Protein AF-A0A2V9Z3G5-F1 (afdb_monomer)

Solvent-accessible surface area (backbone atoms only — not comparable to full-atom values): 12768 Å² total; per-residue (Å²): 120,48,76,50,77,49,76,47,78,47,79,48,69,52,37,58,31,32,39,48,66,34,58,38,74,60,32,53,75,47,56,73,54,62,31,32,96,68,38,85,43,88,53,52,73,43,54,32,56,66,38,69,65,27,73,79,41,29,66,46,24,21,69,48,56,83,60,78,70,66,74,42,73,44,79,38,61,73,30,45,37,38,38,42,39,37,40,40,39,39,41,35,73,47,80,99,44,35,36,43,38,38,39,38,37,39,34,46,33,35,22,41,57,93,46,44,54,74,86,51,34,56,95,44,66,72,45,58,78,75,45,57,39,74,24,72,83,19,43,48,41,36,39,40,38,38,38,41,36,43,49,88,38,84,86,42,95,83,57,34,89,47,74,49,69,56,73,48,78,47,71,51,72,57,58,81,82,89,75,82,72,48,58,48,38,41,60,75,62,83,65,82,66,87,80,83,82,72,75,78,69,89,72,78,58,79,67,78,92,57,102,73,76,91,71,86,66,81,129

Nearest PDB structures (foldseek):
  4rdr-assembly1_A  TM=3.932E-01  e=8.101E+00  Neisseria meningitidis MC58
  6z8q-assembly2_B  TM=2.357E-01  e=9.551E+00  Pseudomonas aeruginosa PAO1

pLDDT: mean 80.33, std 21.01, range [23.67, 98.06]

Secondary structure (DSSP, 8-state):
-EEEEEEEEEEEEEEEEEEETTB-TTSPEE-SS--GGG---TT--EE-TTSHHHHH-HHHHBSSTT---S--EEEEEEEEEEEEEEEEEEEEEETTTEEEEEEEEEEEEEES-S-SSGGG--SSTT-GGGG-EE-TT---EEEEEEEEEE-S-TT-TTTSS-EE--EEEEEPPPP-----SS-SS--S----------------PPPP--SS-------

Radius of gyration: 26.73 Å; Cα contacts (8 Å, |Δi|>4): 443; chains: 1; bounding box: 56×38×81 Å

Structure (mmCIF, N/CA/C/O backbone):
data_AF-A0A2V9Z3G5-F1
#
_entry.id   AF-A0A2V9Z3G5-F1
#
loop_
_atom_site.group_PDB
_atom_site.id
_atom_site.type_symbol
_atom_site.label_atom_id
_atom_site.label_alt_id
_atom_site.label_comp_id
_atom_site.label_asym_id
_atom_site.label_entity_id
_atom_site.label_seq_id
_atom_site.pdbx_PDB_ins_code
_atom_site.Cartn_x
_atom_site.Cartn_y
_atom_site.Cartn_z
_atom_site.occupancy
_atom_site.B_iso_or_equiv
_atom_site.auth_seq_id
_atom_site.auth_comp_id
_atom_site.auth_asym_id
_atom_site.auth_atom_id
_atom_site.pdbx_PDB_model_num
ATOM 1 N N . LEU A 1 1 ? -26.308 -5.895 24.167 1.00 90.31 1 LEU A N 1
ATOM 2 C CA . LEU A 1 1 ? -24.991 -6.080 23.515 1.00 90.31 1 LEU A CA 1
ATOM 3 C C . LEU A 1 1 ? -25.223 -5.965 22.023 1.00 90.31 1 LEU A C 1
ATOM 5 O O . LEU A 1 1 ? -26.117 -6.643 21.544 1.00 90.31 1 LEU A O 1
ATOM 9 N N . S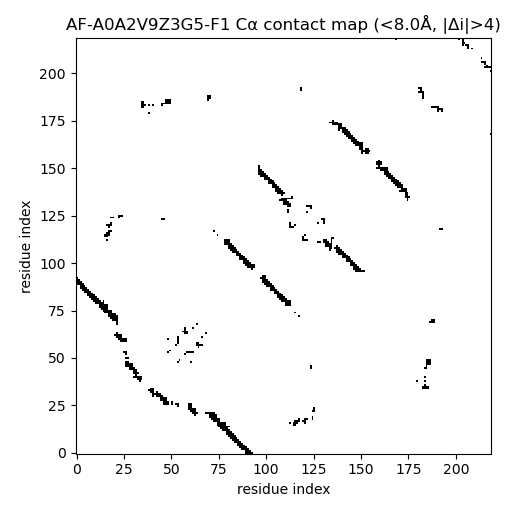ER A 1 2 ? -24.486 -5.097 21.336 1.00 95.69 2 SER A N 1
ATOM 10 C CA . SER A 1 2 ? -24.543 -4.929 19.884 1.00 95.69 2 SER A CA 1
ATOM 11 C C . SER A 1 2 ? -23.194 -5.311 19.293 1.00 95.69 2 SER A C 1
ATOM 13 O O . SER A 1 2 ? -22.163 -4.876 19.808 1.00 95.69 2 SER A O 1
ATOM 15 N N . VAL A 1 3 ? -23.216 -6.118 18.239 1.00 97.06 3 VAL A N 1
ATOM 16 C CA . VAL A 1 3 ? -22.036 -6.502 17.461 1.00 97.06 3 VAL A CA 1
ATOM 17 C C . VAL A 1 3 ? -22.387 -6.300 15.994 1.00 97.06 3 VAL A C 1
ATOM 19 O O . VAL A 1 3 ? -23.428 -6.788 15.556 1.00 97.06 3 VAL A O 1
ATOM 22 N N . SER A 1 4 ? -21.550 -5.582 15.256 1.00 97.81 4 SER A N 1
ATOM 23 C CA . SER A 1 4 ? -21.659 -5.432 13.804 1.00 97.81 4 SER A CA 1
ATOM 24 C C . SER A 1 4 ? -20.352 -5.886 13.161 1.00 97.81 4 SER A C 1
ATOM 26 O O . SER A 1 4 ? -19.274 -5.728 13.731 1.00 97.81 4 SER A O 1
ATOM 28 N N . ALA A 1 5 ? -20.451 -6.494 11.984 1.00 97.50 5 ALA A N 1
ATOM 29 C CA . ALA A 1 5 ? -19.298 -6.871 11.186 1.00 97.50 5 ALA A CA 1
ATOM 30 C C . ALA A 1 5 ? -19.581 -6.518 9.728 1.00 97.50 5 ALA A C 1
ATOM 32 O O . ALA A 1 5 ? -20.632 -6.873 9.198 1.00 97.50 5 ALA A O 1
ATOM 33 N N . ASN A 1 6 ? -18.643 -5.827 9.093 1.00 97.81 6 ASN A N 1
ATOM 34 C CA . ASN A 1 6 ? -18.724 -5.402 7.706 1.00 97.81 6 ASN A CA 1
ATOM 35 C C . ASN A 1 6 ? -17.455 -5.820 6.971 1.00 97.81 6 ASN A C 1
ATOM 37 O O . ASN A 1 6 ? -16.365 -5.826 7.544 1.00 97.81 6 ASN A O 1
ATOM 41 N N . TYR A 1 7 ? -17.598 -6.142 5.692 1.00 97.50 7 TYR A N 1
ATOM 42 C CA . TYR A 1 7 ? -16.480 -6.459 4.817 1.00 97.50 7 TYR A CA 1
ATOM 43 C C . TYR A 1 7 ? -16.648 -5.737 3.484 1.00 97.50 7 TYR A C 1
ATOM 45 O O . TYR A 1 7 ? -17.746 -5.689 2.930 1.00 97.50 7 TYR A O 1
ATOM 53 N N . ILE A 1 8 ? -15.553 -5.178 2.981 1.00 97.12 8 ILE A N 1
ATOM 54 C CA . ILE A 1 8 ? -15.484 -4.429 1.733 1.00 97.12 8 ILE A CA 1
ATOM 55 C C . ILE A 1 8 ? -14.357 -5.021 0.896 1.00 97.12 8 ILE A C 1
ATOM 57 O O . ILE A 1 8 ? -13.244 -5.233 1.377 1.00 97.12 8 ILE A O 1
ATOM 61 N N . TYR A 1 9 ? -14.652 -5.256 -0.375 1.00 97.69 9 TYR A N 1
ATOM 62 C CA . TYR A 1 9 ? -13.675 -5.627 -1.383 1.00 97.69 9 TYR A CA 1
ATOM 63 C C . TYR A 1 9 ? -13.725 -4.604 -2.509 1.00 97.69 9 TYR A C 1
ATOM 65 O O . TYR A 1 9 ? -14.803 -4.310 -3.026 1.00 97.69 9 TYR A O 1
ATOM 73 N N . VAL A 1 10 ? -12.564 -4.083 -2.890 1.00 97.38 10 VAL A N 1
ATOM 74 C CA . VAL A 1 10 ? -12.423 -3.190 -4.038 1.00 97.38 10 VAL A CA 1
ATOM 75 C C . VAL A 1 10 ? -11.345 -3.751 -4.945 1.00 97.38 10 VAL A C 1
ATOM 77 O O . VAL A 1 10 ? -10.249 -4.077 -4.493 1.00 97.38 10 VAL A O 1
ATOM 80 N N . HIS A 1 11 ? -11.665 -3.854 -6.229 1.00 96.88 11 HIS A N 1
ATOM 81 C CA . HIS A 1 11 ? -10.708 -4.174 -7.273 1.00 96.88 11 HIS A CA 1
ATOM 82 C C . HIS A 1 11 ? -10.731 -3.054 -8.297 1.00 96.88 11 HIS A C 1
ATOM 84 O O . HIS A 1 11 ? -11.712 -2.879 -9.021 1.00 96.88 11 HIS A O 1
ATOM 90 N N . THR A 1 12 ? -9.651 -2.291 -8.327 1.00 95.62 12 THR A N 1
ATOM 91 C CA . THR A 1 12 ? -9.464 -1.191 -9.257 1.00 95.62 12 THR A CA 1
ATOM 92 C C . THR A 1 12 ? -8.517 -1.653 -10.347 1.00 95.62 12 THR A C 1
ATOM 94 O O . THR A 1 12 ? -7.431 -2.155 -10.065 1.00 95.62 12 THR A O 1
ATOM 97 N N . THR A 1 13 ? -8.929 -1.482 -11.596 1.00 95.44 13 THR A N 1
ATOM 98 C CA . THR A 1 13 ? -8.128 -1.857 -12.766 1.00 95.44 13 THR A CA 1
ATOM 99 C C . THR A 1 13 ? -7.881 -0.644 -13.639 1.00 95.44 13 THR A C 1
ATOM 101 O O . THR A 1 13 ? -8.672 0.298 -13.591 1.00 95.44 13 THR A O 1
ATOM 104 N N . HIS A 1 14 ? -6.851 -0.704 -14.481 1.00 94.88 14 HIS A N 1
ATOM 105 C CA . HIS A 1 14 ? -6.543 0.345 -15.458 1.00 94.88 14 HIS A CA 1
ATOM 106 C C . HIS A 1 14 ? -6.239 1.707 -14.813 1.00 94.88 14 HIS A C 1
ATOM 108 O O . HIS A 1 14 ? -6.589 2.763 -15.344 1.00 94.88 14 HIS A O 1
ATOM 114 N N . LEU A 1 15 ? -5.559 1.684 -13.668 1.00 92.62 15 LEU A N 1
ATOM 115 C CA . LEU A 1 15 ? -5.011 2.883 -13.054 1.00 92.62 15 LEU A CA 1
ATOM 116 C C . LEU A 1 15 ? -3.875 3.451 -13.922 1.00 92.62 15 LEU A C 1
ATOM 118 O O . LEU A 1 15 ? -3.137 2.683 -14.554 1.00 92.62 15 LEU A O 1
ATOM 122 N N . PRO A 1 16 ? -3.746 4.786 -13.989 1.00 91.44 16 PRO A N 1
ATOM 123 C CA . PRO A 1 16 ? -2.662 5.431 -14.711 1.00 91.44 16 PRO A CA 1
ATOM 124 C C . PRO A 1 16 ? -1.315 5.118 -14.056 1.00 91.44 16 PRO A C 1
ATOM 126 O O . PRO A 1 16 ? -1.167 5.232 -12.846 1.00 91.44 16 PRO A O 1
ATOM 129 N N . TRP A 1 17 ? -0.328 4.773 -14.876 1.00 89.81 17 TRP A N 1
ATOM 130 C CA . TRP A 1 17 ? 1.047 4.538 -14.451 1.00 89.81 17 TRP A CA 1
ATOM 131 C C . TRP A 1 17 ? 2.017 5.137 -15.470 1.00 89.81 17 TRP A C 1
ATOM 133 O O . TRP A 1 17 ? 1.852 4.932 -16.678 1.00 89.81 17 TRP A O 1
ATOM 143 N N . ALA A 1 18 ? 3.011 5.894 -15.000 1.00 87.56 18 ALA A N 1
ATOM 144 C CA . ALA A 1 18 ? 4.115 6.365 -15.827 1.00 87.56 18 ALA A CA 1
ATOM 145 C C . ALA A 1 18 ? 5.094 5.224 -16.139 1.00 87.56 18 ALA A C 1
ATOM 147 O O . ALA A 1 18 ? 5.730 4.672 -15.242 1.00 87.56 18 ALA A O 1
ATOM 148 N N . VAL A 1 19 ? 5.253 4.920 -17.427 1.00 87.94 19 VAL A N 1
ATOM 149 C CA . VAL A 1 19 ? 6.220 3.933 -17.922 1.00 87.94 19 VAL A CA 1
ATOM 150 C C . VAL A 1 19 ? 7.179 4.610 -18.886 1.00 87.94 19 VAL A C 1
ATOM 152 O O . VAL A 1 19 ? 6.739 5.313 -19.796 1.00 87.94 19 VAL A O 1
ATOM 155 N N . ASP A 1 20 ? 8.477 4.371 -18.712 1.00 87.88 20 ASP A N 1
ATOM 156 C CA . ASP A 1 20 ? 9.493 4.819 -19.660 1.00 87.88 20 ASP A CA 1
ATOM 157 C C . ASP A 1 20 ? 9.574 3.845 -20.841 1.00 87.88 20 ASP A C 1
ATOM 159 O O . ASP A 1 20 ? 10.065 2.722 -20.711 1.00 87.88 20 ASP A O 1
ATOM 163 N N . ARG A 1 21 ? 9.083 4.268 -22.008 1.00 88.88 21 ARG A N 1
ATOM 164 C CA . ARG A 1 21 ? 9.115 3.455 -23.233 1.00 88.88 21 ARG A CA 1
ATOM 165 C C . ARG A 1 21 ? 10.496 3.378 -23.863 1.00 88.88 21 ARG A C 1
ATOM 167 O O . ARG A 1 21 ? 10.714 2.537 -24.735 1.00 88.88 21 ARG A O 1
ATOM 174 N N . ASN A 1 22 ? 11.421 4.234 -23.441 1.00 90.00 22 ASN A N 1
ATOM 175 C CA . ASN A 1 22 ? 12.774 4.201 -23.951 1.00 90.00 22 ASN A CA 1
ATOM 176 C C . ASN A 1 22 ? 13.562 3.020 -23.380 1.00 90.00 22 ASN A C 1
ATOM 178 O O . ASN A 1 22 ? 14.492 2.577 -24.036 1.00 90.00 22 ASN A O 1
ATOM 182 N N . LEU A 1 23 ? 13.220 2.483 -22.204 1.00 89.44 23 LEU A N 1
ATOM 183 C CA . LEU A 1 23 ? 13.962 1.384 -21.580 1.00 89.44 23 LEU A CA 1
ATOM 184 C C . LEU A 1 23 ? 13.508 0.019 -22.116 1.00 89.44 23 LEU A C 1
ATOM 186 O O . LEU A 1 23 ? 12.326 -0.315 -22.093 1.00 89.44 23 LEU A O 1
ATOM 190 N N . LEU A 1 24 ? 14.463 -0.799 -22.568 1.00 91.06 24 LEU A N 1
ATOM 191 C CA . LEU A 1 24 ? 14.213 -2.147 -23.090 1.00 91.06 24 LEU A CA 1
ATOM 192 C C . LEU A 1 24 ? 14.819 -3.248 -22.198 1.00 91.06 24 LEU A C 1
ATOM 194 O O . LEU A 1 24 ? 15.813 -3.001 -21.503 1.00 91.06 24 LEU A O 1
ATOM 198 N N . PRO A 1 25 ? 14.282 -4.488 -22.242 1.00 91.12 25 PRO A N 1
ATOM 199 C CA . PRO A 1 25 ? 14.744 -5.597 -21.400 1.00 91.12 25 PRO A CA 1
ATOM 200 C C . PRO A 1 25 ? 16.177 -6.078 -21.664 1.00 91.12 25 PRO A C 1
ATOM 202 O O . PRO A 1 25 ? 16.684 -6.886 -20.894 1.00 91.12 25 PRO A O 1
ATOM 205 N N . GLY A 1 26 ? 16.834 -5.631 -22.742 1.00 89.75 26 GLY A N 1
ATOM 206 C CA . GLY A 1 26 ? 18.170 -6.105 -23.115 1.00 89.75 26 GLY A CA 1
ATOM 207 C C . GLY A 1 26 ? 19.318 -5.535 -22.278 1.00 89.75 26 GLY A C 1
ATOM 208 O O . GLY A 1 26 ? 20.470 -5.896 -22.522 1.00 89.75 26 GLY A O 1
ATOM 209 N N . ALA A 1 27 ? 19.053 -4.677 -21.288 1.00 90.12 27 ALA A N 1
ATOM 210 C CA . ALA A 1 27 ? 20.034 -4.402 -20.236 1.00 90.12 27 ALA A CA 1
ATOM 211 C C . ALA A 1 27 ? 20.240 -5.659 -19.350 1.00 90.12 27 ALA A C 1
ATOM 213 O O . ALA A 1 27 ? 19.323 -6.459 -19.181 1.00 90.12 27 ALA A O 1
ATOM 214 N N . PRO A 1 28 ? 21.442 -5.914 -18.814 1.00 91.06 28 PRO A N 1
ATOM 215 C CA . PRO A 1 28 ? 21.675 -7.072 -17.964 1.00 91.06 28 PRO A CA 1
ATOM 216 C C . PRO A 1 28 ? 21.230 -6.788 -16.525 1.00 91.06 28 PRO A C 1
ATOM 218 O O . PRO A 1 28 ? 21.362 -5.665 -16.035 1.00 91.06 28 PRO A O 1
ATOM 221 N N . ILE A 1 29 ? 20.771 -7.825 -15.822 1.00 89.88 29 ILE A N 1
ATOM 222 C CA . ILE A 1 29 ? 20.593 -7.781 -14.366 1.00 89.88 29 ILE A CA 1
ATOM 223 C C . ILE A 1 29 ? 21.935 -8.110 -13.716 1.00 89.88 29 ILE A C 1
ATOM 225 O O . ILE A 1 29 ? 22.512 -9.167 -13.971 1.00 89.88 29 ILE A O 1
ATOM 229 N N . VAL A 1 30 ? 22.421 -7.217 -12.860 1.00 88.75 30 VAL A N 1
ATOM 230 C CA . VAL A 1 30 ? 23.677 -7.370 -12.117 1.00 88.75 30 VAL A CA 1
ATOM 231 C C . VAL A 1 30 ? 23.403 -7.347 -10.614 1.00 88.75 30 VAL A C 1
ATOM 233 O O . VAL A 1 30 ? 22.454 -6.719 -10.158 1.00 88.75 30 VAL A O 1
ATOM 236 N N . SER A 1 31 ? 24.228 -8.041 -9.832 1.00 88.81 31 SER A N 1
ATOM 237 C CA . SER A 1 31 ? 24.149 -8.108 -8.365 1.00 88.81 31 SER A CA 1
ATOM 238 C C . SER A 1 31 ? 25.564 -8.047 -7.783 1.00 88.81 31 SER A C 1
ATOM 240 O O . SER A 1 31 ? 26.529 -8.424 -8.448 1.00 88.81 31 SER A O 1
ATOM 242 N N . GLY A 1 32 ? 25.704 -7.522 -6.563 1.00 83.31 32 GLY A N 1
ATOM 243 C CA . GLY A 1 32 ? 26.999 -7.415 -5.877 1.00 83.31 32 GLY A CA 1
ATOM 244 C C . GLY A 1 32 ? 27.945 -6.351 -6.447 1.00 83.31 32 GLY A C 1
ATOM 245 O O . GLY A 1 32 ? 29.095 -6.269 -6.026 1.00 83.31 32 GLY A O 1
ATOM 246 N N . VAL A 1 33 ? 27.469 -5.524 -7.381 1.00 85.06 33 VAL A N 1
ATOM 247 C CA . VAL A 1 33 ? 28.209 -4.394 -7.958 1.00 85.06 33 VAL A CA 1
ATOM 248 C C . VAL A 1 33 ? 27.626 -3.072 -7.470 1.00 85.06 33 VAL A C 1
ATOM 250 O O . VAL A 1 33 ? 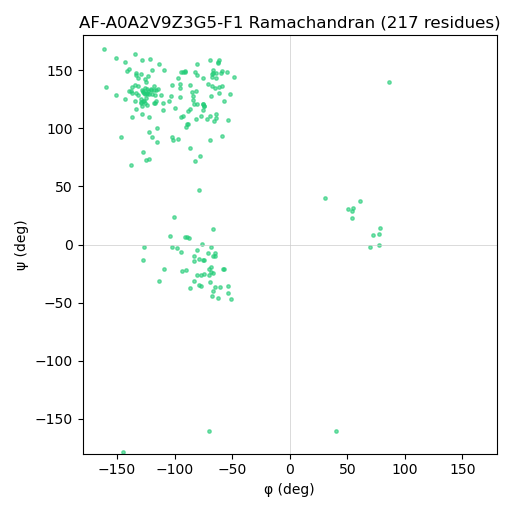26.429 -2.980 -7.194 1.00 85.06 33 VAL A O 1
ATOM 253 N N . ALA A 1 34 ? 28.461 -2.038 -7.372 1.00 84.75 34 ALA A N 1
ATOM 254 C CA . ALA A 1 34 ? 27.987 -0.699 -7.041 1.00 84.75 34 ALA A CA 1
ATOM 255 C C . ALA A 1 34 ? 27.050 -0.161 -8.139 1.00 84.75 34 ALA A C 1
ATOM 257 O O . ALA A 1 34 ? 27.280 -0.392 -9.331 1.00 84.75 34 ALA A O 1
ATOM 258 N N . GLY A 1 35 ? 26.014 0.573 -7.729 1.00 81.56 35 GLY A N 1
ATOM 259 C CA . GLY A 1 35 ? 25.044 1.213 -8.618 1.00 81.56 35 GLY A CA 1
ATOM 260 C C . GLY A 1 35 ? 25.652 2.387 -9.388 1.00 81.56 35 GLY A C 1
ATOM 261 O O . GLY A 1 35 ? 26.876 2.510 -9.535 1.00 81.56 35 GLY A O 1
ATOM 262 N N . ALA A 1 36 ? 24.822 3.290 -9.910 1.00 78.81 36 ALA A N 1
ATOM 263 C CA . ALA A 1 36 ? 25.338 4.555 -10.432 1.00 78.81 36 ALA A CA 1
ATOM 264 C C . ALA A 1 36 ? 26.084 5.340 -9.339 1.00 78.81 36 ALA A C 1
ATOM 266 O O . ALA A 1 36 ? 25.770 5.240 -8.153 1.00 78.81 36 ALA A O 1
ATOM 267 N N . ASN A 1 37 ? 27.091 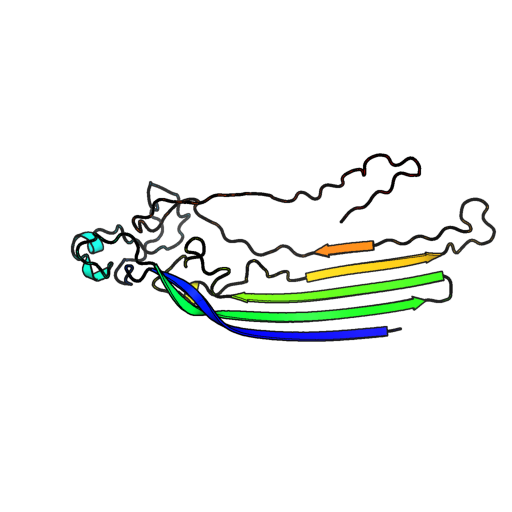6.118 -9.745 1.00 74.31 37 ASN A N 1
ATOM 268 C CA . ASN A 1 37 ? 27.884 6.986 -8.863 1.00 74.31 37 ASN A CA 1
ATOM 269 C C . ASN A 1 37 ? 28.519 6.281 -7.643 1.00 74.31 37 ASN A C 1
ATOM 271 O O . ASN A 1 37 ? 28.839 6.936 -6.656 1.00 74.31 37 ASN A O 1
ATOM 275 N N . GLY A 1 38 ? 28.712 4.958 -7.698 1.00 77.88 38 GLY A N 1
ATOM 276 C CA . GLY A 1 38 ? 29.309 4.187 -6.604 1.00 77.88 38 GLY A CA 1
ATOM 277 C C . GLY A 1 38 ? 28.361 3.889 -5.437 1.00 77.88 38 GLY A C 1
ATOM 278 O O . GLY A 1 38 ? 28.831 3.478 -4.379 1.00 77.88 38 GLY A O 1
ATOM 279 N N . LEU A 1 39 ? 27.047 4.077 -5.608 1.00 80.38 39 LEU A N 1
ATOM 280 C CA . LEU A 1 39 ? 26.065 3.813 -4.554 1.00 80.38 39 LEU A CA 1
ATOM 281 C C . LEU A 1 39 ? 26.067 2.330 -4.138 1.00 80.38 39 LEU A C 1
ATOM 283 O O . LEU A 1 39 ? 26.080 1.452 -5.011 1.00 80.38 39 LEU A O 1
ATOM 287 N N . PRO A 1 40 ? 26.036 2.026 -2.827 1.00 80.88 40 PRO A N 1
ATOM 288 C CA . PRO A 1 40 ? 25.960 0.655 -2.350 1.00 80.88 40 PRO A CA 1
ATOM 289 C C . PRO A 1 40 ? 24.594 0.058 -2.701 1.00 80.88 40 PRO A C 1
ATOM 291 O O . PRO A 1 40 ? 23.549 0.620 -2.390 1.00 80.88 40 PRO A O 1
ATOM 294 N N . THR A 1 41 ? 24.608 -1.108 -3.338 1.00 78.44 41 THR A N 1
ATOM 295 C CA . THR A 1 41 ? 23.401 -1.858 -3.731 1.00 78.44 41 THR A CA 1
ATOM 296 C C . THR A 1 41 ? 23.059 -2.963 -2.739 1.00 78.44 41 THR A C 1
ATOM 298 O O . THR A 1 41 ? 22.059 -3.654 -2.902 1.00 78.44 41 THR A O 1
ATOM 301 N N . ASN A 1 42 ? 23.892 -3.155 -1.708 1.00 81.06 42 ASN A N 1
ATOM 302 C CA . ASN A 1 42 ? 23.729 -4.173 -0.667 1.00 81.06 42 ASN A CA 1
ATOM 303 C C . ASN A 1 42 ? 23.492 -5.592 -1.223 1.00 81.06 42 ASN A C 1
ATOM 305 O O . ASN A 1 42 ? 22.803 -6.402 -0.610 1.00 81.06 42 ASN A O 1
ATOM 309 N N . GLY A 1 43 ? 24.053 -5.892 -2.401 1.00 80.81 43 GLY A N 1
ATOM 310 C CA . GLY A 1 43 ? 23.897 -7.183 -3.077 1.00 80.81 43 GLY A CA 1
ATOM 311 C C . GLY A 1 43 ? 22.560 -7.376 -3.800 1.00 80.81 43 GLY A C 1
ATOM 312 O O . GLY A 1 43 ? 22.371 -8.413 -4.436 1.00 80.81 43 GLY A O 1
ATOM 313 N N . LEU A 1 44 ? 21.653 -6.397 -3.766 1.00 84.00 44 LEU A N 1
ATOM 314 C CA . LEU A 1 44 ? 20.370 -6.485 -4.458 1.00 84.00 44 LEU A CA 1
ATOM 315 C C . LEU A 1 44 ? 20.571 -6.464 -5.982 1.00 84.00 44 LEU A C 1
ATOM 317 O O . LEU A 1 44 ? 21.385 -5.679 -6.482 1.00 84.00 44 LEU A O 1
ATOM 321 N N . PRO A 1 45 ? 19.863 -7.330 -6.730 1.00 86.06 45 PRO A N 1
ATOM 322 C CA . PRO A 1 45 ? 19.920 -7.325 -8.181 1.00 86.06 45 PRO A CA 1
ATOM 323 C C . PRO A 1 45 ? 19.215 -6.088 -8.747 1.00 86.06 45 PRO A C 1
ATOM 325 O O . PRO A 1 45 ? 18.125 -5.730 -8.304 1.00 86.06 45 PRO A O 1
ATOM 328 N N . PHE A 1 46 ? 19.809 -5.466 -9.760 1.00 86.06 46 PHE A N 1
ATOM 329 C CA . PHE A 1 46 ? 19.202 -4.358 -10.495 1.00 86.06 46 PHE A CA 1
ATOM 330 C C . PHE A 1 46 ? 19.549 -4.441 -11.982 1.00 86.06 46 PHE A C 1
ATOM 332 O O . PHE A 1 46 ? 20.539 -5.058 -12.377 1.00 86.06 46 PHE A O 1
ATOM 339 N N . GLN A 1 47 ? 18.716 -3.821 -12.807 1.00 88.88 47 GLN A N 1
ATOM 340 C CA . GLN A 1 47 ? 18.911 -3.739 -14.249 1.00 88.88 47 GLN A CA 1
ATOM 341 C C . GLN A 1 47 ? 19.923 -2.614 -14.562 1.00 88.88 47 GLN A C 1
ATOM 343 O O . GLN A 1 47 ? 19.698 -1.470 -14.178 1.00 88.88 47 GLN A O 1
ATOM 348 N N . ASP A 1 48 ? 21.052 -2.915 -15.217 1.00 88.50 48 ASP A N 1
ATOM 349 C CA . ASP A 1 48 ? 22.130 -1.940 -15.487 1.00 88.50 48 ASP A CA 1
ATOM 350 C C . ASP A 1 48 ? 22.096 -1.423 -16.933 1.00 88.50 48 ASP A C 1
ATOM 352 O O . ASP A 1 48 ? 22.756 -1.952 -17.831 1.00 88.50 48 ASP A O 1
ATOM 356 N N . TRP A 1 49 ? 21.371 -0.330 -17.175 1.00 87.56 49 TRP A N 1
ATOM 357 C CA . TRP A 1 49 ? 21.324 0.312 -18.498 1.00 87.56 49 TRP A CA 1
ATOM 358 C C . TRP A 1 49 ? 22.629 1.032 -18.886 1.00 87.56 49 TRP A C 1
ATOM 360 O O . TRP A 1 49 ? 22.795 1.458 -20.035 1.00 87.56 49 TRP A O 1
ATOM 370 N N . GLY A 1 50 ? 23.583 1.126 -17.954 1.00 86.06 50 GLY A N 1
ATOM 371 C CA . GLY A 1 50 ? 24.950 1.587 -18.178 1.00 86.06 50 GLY A CA 1
ATOM 372 C C . GLY A 1 50 ? 25.941 0.469 -18.520 1.00 86.06 50 GLY A C 1
ATOM 373 O O . GLY A 1 50 ? 27.138 0.738 -18.600 1.00 86.06 50 GLY A O 1
ATOM 374 N N . ALA A 1 51 ? 25.501 -0.775 -18.720 1.00 88.19 51 ALA A N 1
ATOM 375 C CA . ALA A 1 51 ? 26.399 -1.876 -19.057 1.00 88.19 51 ALA A CA 1
ATOM 376 C C . ALA A 1 51 ? 27.049 -1.716 -20.449 1.00 88.19 51 ALA A C 1
ATOM 378 O O . ALA A 1 51 ? 26.450 -1.185 -21.390 1.00 88.19 51 ALA A O 1
ATOM 379 N N . GLN A 1 52 ? 28.265 -2.259 -20.623 1.00 89.44 52 GLN A N 1
ATOM 380 C CA . GLN A 1 52 ? 29.020 -2.206 -21.888 1.00 89.44 52 GLN A CA 1
ATOM 381 C C . GLN A 1 52 ? 28.220 -2.736 -23.090 1.00 89.44 52 GLN A C 1
ATOM 383 O O . GLN A 1 52 ? 28.311 -2.180 -24.185 1.00 89.44 52 GLN A O 1
ATOM 388 N N . GLN A 1 53 ? 27.388 -3.762 -22.892 1.00 88.12 53 GLN A N 1
ATOM 389 C CA . GLN A 1 53 ? 26.540 -4.317 -23.952 1.00 88.12 53 GLN A CA 1
ATOM 390 C C . GLN A 1 53 ? 25.555 -3.294 -24.519 1.00 88.12 53 GLN A C 1
ATOM 392 O O . GLN A 1 53 ? 25.345 -3.247 -25.730 1.00 88.12 53 GLN A O 1
ATOM 397 N N . CYS A 1 54 ? 25.018 -2.419 -23.667 1.00 89.00 54 CYS A N 1
ATOM 398 C CA . CYS A 1 54 ? 24.154 -1.352 -24.121 1.00 89.00 54 CYS A CA 1
ATOM 399 C C . CYS A 1 54 ? 24.969 -0.378 -24.973 1.00 89.00 54 CYS A C 1
ATOM 401 O O . CYS A 1 54 ? 24.463 0.159 -25.950 1.00 89.00 54 CYS A O 1
ATOM 403 N N . PHE A 1 55 ? 26.220 -0.063 -24.612 1.00 87.56 55 PHE A N 1
ATOM 404 C CA . PHE A 1 55 ? 27.066 0.846 -25.403 1.00 87.56 55 PHE A CA 1
ATOM 405 C C . PHE A 1 55 ? 27.345 0.315 -26.806 1.00 87.56 55 PHE A C 1
ATOM 407 O O . PHE A 1 55 ? 27.181 1.061 -27.766 1.00 87.56 55 PHE A O 1
ATOM 414 N N . ILE A 1 56 ? 27.697 -0.967 -26.909 1.00 90.31 56 ILE A N 1
ATOM 415 C CA . ILE A 1 56 ? 27.992 -1.629 -28.184 1.00 90.31 56 ILE A CA 1
ATOM 416 C C . ILE A 1 56 ? 26.725 -1.742 -29.042 1.00 90.31 56 ILE A C 1
ATOM 418 O O . ILE A 1 56 ? 26.767 -1.426 -30.226 1.0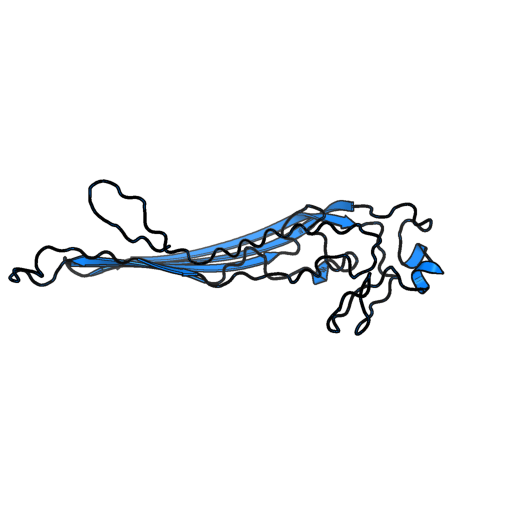0 90.31 56 ILE A O 1
ATOM 422 N N . ASN A 1 57 ? 25.597 -2.134 -28.439 1.00 89.81 57 ASN A N 1
ATOM 423 C CA . ASN A 1 57 ? 24.319 -2.330 -29.124 1.00 89.81 57 ASN A CA 1
ATOM 424 C C . ASN A 1 57 ? 23.192 -1.541 -28.428 1.00 89.81 57 ASN A C 1
ATOM 426 O O . ASN A 1 57 ? 22.396 -2.127 -27.689 1.00 89.81 57 ASN A O 1
ATOM 430 N N . PRO A 1 58 ? 23.083 -0.219 -28.673 1.00 88.50 58 PRO A N 1
ATOM 431 C CA . PRO A 1 58 ? 22.101 0.639 -28.009 1.00 88.50 58 PRO A CA 1
ATOM 432 C C . PRO A 1 58 ? 20.662 0.130 -28.138 1.00 88.50 58 PRO A C 1
ATOM 434 O O . PRO A 1 58 ? 19.941 0.106 -27.146 1.00 88.50 58 PRO A O 1
ATOM 437 N N . GLY A 1 59 ? 20.283 -0.353 -29.326 1.00 89.69 59 GLY A N 1
ATOM 438 C CA . GLY A 1 59 ? 18.931 -0.834 -29.633 1.00 89.69 59 GLY A CA 1
ATOM 439 C C . GLY A 1 59 ? 18.482 -2.084 -28.865 1.00 89.69 59 GLY A C 1
ATOM 440 O O . GLY A 1 59 ? 17.328 -2.473 -28.976 1.00 89.69 59 GLY A O 1
ATOM 441 N N . GLN A 1 60 ? 19.368 -2.733 -28.100 1.00 90.31 60 GLN A N 1
ATOM 442 C CA . GLN A 1 60 ? 18.986 -3.821 -27.188 1.00 90.31 60 GLN A CA 1
ATOM 443 C C . GLN A 1 60 ? 18.464 -3.285 -25.850 1.00 90.31 60 GLN A C 1
ATOM 445 O O . GLN A 1 60 ? 17.612 -3.908 -25.224 1.00 90.31 60 GLN A O 1
ATOM 450 N N . CYS A 1 61 ? 18.969 -2.132 -25.407 1.00 90.06 61 CYS A N 1
ATOM 451 C CA . CYS A 1 61 ? 18.646 -1.553 -24.104 1.00 90.06 61 CYS A CA 1
ATOM 452 C C . CYS A 1 61 ? 17.764 -0.306 -24.204 1.00 90.06 61 CYS A C 1
ATOM 454 O O . CYS A 1 61 ? 17.126 0.043 -23.214 1.00 90.06 61 CYS A O 1
ATOM 456 N N . PHE A 1 62 ? 17.742 0.352 -25.368 1.00 91.44 62 PHE A N 1
ATOM 457 C CA . PHE A 1 62 ? 17.022 1.598 -25.596 1.00 91.44 62 PHE A CA 1
ATOM 458 C C . PHE A 1 62 ? 16.184 1.561 -26.875 1.00 91.44 62 PHE A C 1
ATOM 460 O O . PHE A 1 62 ? 16.674 1.116 -27.914 1.00 91.44 62 PHE A O 1
ATOM 467 N N . ALA A 1 63 ? 14.947 2.059 -26.809 1.00 90.81 63 ALA A N 1
ATOM 468 C CA . ALA A 1 63 ? 14.080 2.197 -27.978 1.00 90.81 63 ALA A CA 1
ATOM 469 C C . ALA A 1 63 ? 14.588 3.276 -28.944 1.00 90.81 63 ALA A C 1
ATOM 471 O O . ALA A 1 63 ? 14.435 3.110 -30.152 1.00 90.81 63 ALA A O 1
ATOM 472 N N . ASP A 1 64 ? 15.232 4.333 -28.432 1.00 88.19 64 ASP A N 1
ATOM 473 C CA . ASP A 1 64 ? 16.043 5.257 -29.227 1.00 88.19 64 ASP A CA 1
ATOM 474 C C . ASP A 1 64 ? 17.508 4.771 -29.295 1.00 88.19 64 ASP A C 1
ATOM 476 O O . ASP A 1 64 ? 18.284 4.984 -28.352 1.00 88.19 64 ASP A O 1
ATOM 480 N N . PRO A 1 65 ? 17.958 4.177 -30.421 1.00 79.56 65 PRO A N 1
ATOM 481 C CA . PRO A 1 65 ? 19.322 3.677 -30.541 1.00 79.56 65 PRO A CA 1
ATOM 482 C C . PRO A 1 65 ? 20.359 4.807 -30.573 1.00 79.56 65 PRO A C 1
ATOM 484 O O . PRO A 1 65 ? 21.540 4.569 -30.313 1.00 79.56 65 PRO A O 1
ATOM 487 N N . THR A 1 66 ? 19.938 6.038 -30.883 1.00 82.88 66 THR A N 1
ATOM 488 C CA . THR A 1 66 ? 20.815 7.215 -30.895 1.00 82.88 66 THR A CA 1
ATOM 489 C C . THR A 1 66 ? 21.079 7.759 -29.491 1.00 82.88 66 THR A C 1
ATOM 491 O O . THR A 1 66 ? 22.010 8.545 -29.308 1.00 82.88 66 THR A O 1
ATOM 494 N N . ARG A 1 67 ? 20.321 7.298 -28.479 1.00 75.31 67 ARG A N 1
ATOM 495 C CA . ARG A 1 67 ? 20.409 7.722 -27.068 1.00 75.31 67 ARG A CA 1
ATOM 496 C C . ARG A 1 67 ? 20.302 9.231 -26.865 1.00 75.31 67 ARG A C 1
ATOM 498 O O . ARG A 1 67 ? 20.894 9.775 -25.921 1.00 75.31 67 ARG A O 1
ATOM 505 N N . THR A 1 68 ? 19.590 9.888 -27.769 1.00 80.62 68 THR A N 1
ATOM 506 C CA . THR A 1 68 ? 19.269 11.310 -27.688 1.00 80.62 68 THR A CA 1
ATOM 507 C C . THR A 1 68 ? 18.119 11.536 -26.719 1.00 80.62 68 THR A C 1
ATOM 509 O O . THR A 1 68 ? 18.146 12.497 -25.952 1.00 80.62 68 THR A O 1
ATOM 512 N N . ILE A 1 69 ? 17.171 10.599 -26.673 1.00 79.94 69 ILE A N 1
ATOM 513 C CA . ILE A 1 69 ? 16.105 10.569 -25.680 1.00 79.94 69 ILE A CA 1
ATOM 514 C C . ILE A 1 69 ? 16.640 9.912 -24.408 1.00 79.94 69 ILE A C 1
ATOM 516 O O . ILE A 1 69 ? 17.122 8.777 -24.417 1.00 79.94 69 ILE A O 1
ATOM 520 N N . LEU A 1 70 ? 16.585 10.659 -23.304 1.00 74.81 70 LEU A N 1
ATOM 521 C CA . LEU A 1 70 ? 17.009 10.180 -21.988 1.00 74.81 70 LEU A CA 1
ATOM 522 C C . LEU A 1 70 ? 15.883 9.447 -21.259 1.00 74.81 70 LEU A C 1
ATOM 524 O O . LEU A 1 70 ? 16.151 8.456 -20.592 1.00 74.81 70 LEU A O 1
ATOM 528 N N . GLN A 1 71 ? 14.649 9.929 -21.414 1.00 78.25 71 GLN A N 1
ATOM 529 C CA . GLN A 1 71 ? 13.456 9.406 -20.760 1.00 78.25 71 GLN A CA 1
ATOM 530 C C . GLN A 1 71 ? 12.242 9.670 -21.661 1.00 78.25 71 GLN A C 1
ATOM 532 O O . GLN A 1 71 ? 12.053 10.807 -22.096 1.00 78.25 71 GLN A O 1
ATOM 537 N N . ASP A 1 72 ? 11.437 8.642 -21.935 1.00 86.69 72 ASP A N 1
ATOM 538 C CA . ASP A 1 72 ? 10.188 8.735 -22.704 1.00 86.69 72 ASP A CA 1
ATOM 539 C C . ASP A 1 72 ? 9.017 8.215 -21.861 1.00 86.69 72 ASP A C 1
ATOM 541 O O . ASP A 1 72 ? 8.520 7.100 -22.043 1.00 86.69 72 ASP A O 1
ATOM 545 N N . ASN A 1 73 ? 8.613 9.013 -20.869 1.00 87.38 73 ASN A N 1
ATOM 546 C CA . ASN A 1 73 ? 7.520 8.646 -19.973 1.00 87.38 73 ASN A CA 1
ATOM 547 C C . ASN A 1 73 ? 6.174 8.795 -20.668 1.00 87.38 73 ASN A C 1
ATOM 549 O O . ASN A 1 73 ? 5.757 9.902 -21.014 1.00 87.38 73 ASN A O 1
ATOM 553 N N . VAL A 1 74 ? 5.436 7.695 -20.738 1.00 88.44 74 VAL A N 1
ATOM 554 C CA . VAL A 1 74 ? 4.057 7.684 -21.210 1.00 88.44 74 VAL A CA 1
ATOM 555 C C . VAL A 1 74 ? 3.154 7.179 -20.096 1.00 88.44 74 VAL A C 1
ATOM 557 O O . VAL A 1 74 ? 3.389 6.118 -19.519 1.00 88.44 74 VAL A O 1
ATOM 560 N N . TYR A 1 75 ? 2.085 7.923 -19.820 1.00 90.00 75 TYR A N 1
ATOM 561 C CA . TYR A 1 75 ? 1.036 7.481 -18.909 1.00 90.00 75 TYR A CA 1
ATOM 562 C C . TYR A 1 75 ? 0.165 6.443 -19.603 1.00 90.00 75 TYR A C 1
ATOM 564 O O . TYR A 1 75 ? -0.431 6.710 -20.647 1.00 90.00 75 TYR A O 1
ATOM 572 N N . SER A 1 76 ? 0.107 5.250 -19.024 1.00 89.56 76 SER A N 1
ATOM 573 C CA . SER A 1 76 ? -0.700 4.145 -19.535 1.00 89.56 76 SER A CA 1
ATOM 574 C C . SER A 1 76 ? -1.632 3.637 -18.439 1.00 89.56 76 SER A C 1
ATOM 576 O O . SER A 1 76 ? -1.242 3.538 -17.281 1.00 89.56 76 SER A O 1
ATOM 578 N N . SER A 1 77 ? -2.869 3.303 -18.795 1.00 93.44 77 SER A N 1
ATOM 579 C CA . SER A 1 77 ? -3.872 2.767 -17.867 1.00 93.44 77 SER A CA 1
ATOM 580 C C . SER A 1 77 ? -3.685 1.260 -17.675 1.00 93.44 77 SER A C 1
ATOM 582 O O . SER A 1 77 ? -4.446 0.465 -18.222 1.00 93.44 77 SER A O 1
ATOM 584 N N . ILE A 1 78 ? -2.627 0.864 -16.965 1.00 92.38 78 ILE A N 1
ATOM 585 C CA . ILE A 1 78 ? -2.182 -0.540 -16.867 1.00 92.38 78 ILE A CA 1
ATOM 586 C C . ILE A 1 78 ? -1.998 -1.052 -15.431 1.00 92.38 78 ILE A C 1
ATOM 588 O O . ILE A 1 78 ? -1.875 -2.262 -15.247 1.00 92.38 78 ILE A O 1
ATOM 592 N N . ALA A 1 79 ? -1.985 -0.170 -14.428 1.00 92.94 79 ALA A N 1
ATOM 593 C CA . ALA A 1 79 ? -1.826 -0.565 -13.030 1.00 92.94 79 ALA A CA 1
ATOM 594 C C . ALA A 1 79 ? -3.146 -1.070 -12.430 1.00 92.94 79 ALA A C 1
ATOM 596 O O . ALA A 1 79 ? -4.239 -0.704 -12.877 1.00 92.94 79 ALA A O 1
ATOM 597 N N . ASN A 1 80 ? -3.052 -1.906 -11.398 1.00 95.00 80 ASN A N 1
ATOM 598 C CA . ASN A 1 80 ? -4.200 -2.438 -10.674 1.00 95.00 80 ASN A CA 1
ATOM 599 C C . ASN A 1 80 ? -3.982 -2.344 -9.164 1.00 95.00 80 ASN A C 1
ATOM 601 O O . ASN A 1 80 ? -2.873 -2.521 -8.662 1.00 95.00 80 ASN A O 1
ATOM 605 N N . ALA A 1 81 ? -5.074 -2.149 -8.431 1.00 95.56 81 ALA A N 1
ATOM 606 C CA . ALA A 1 81 ? -5.087 -2.129 -6.977 1.00 95.56 81 ALA A CA 1
ATOM 607 C C . ALA A 1 81 ? -6.208 -3.022 -6.441 1.00 95.56 81 ALA A C 1
ATOM 609 O O . ALA A 1 81 ? -7.295 -3.112 -7.013 1.00 95.56 81 ALA A O 1
ATOM 610 N N . ILE A 1 82 ? -5.942 -3.703 -5.334 1.00 97.12 82 ILE A N 1
ATOM 611 C CA . ILE A 1 82 ? -6.905 -4.528 -4.614 1.00 97.12 82 ILE A CA 1
ATOM 612 C C . ILE A 1 82 ? -6.914 -4.096 -3.156 1.00 97.12 82 ILE A C 1
ATOM 614 O O . ILE A 1 82 ? -5.868 -4.028 -2.513 1.00 97.12 82 ILE A O 1
ATOM 618 N N . TYR A 1 83 ? -8.111 -3.877 -2.625 1.00 97.12 83 TYR A N 1
ATOM 619 C CA . TYR A 1 83 ? -8.338 -3.57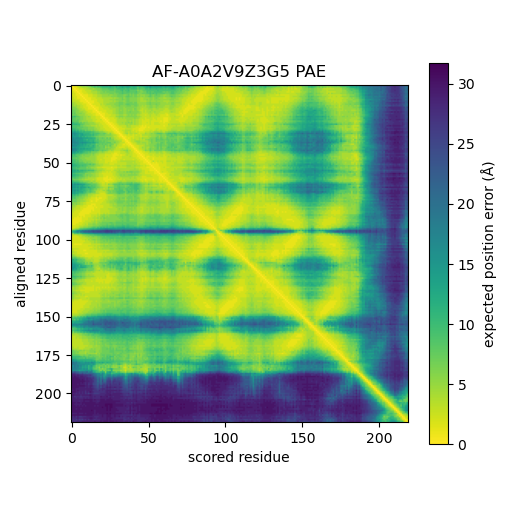4 -1.224 1.00 97.12 83 TYR A CA 1
ATOM 620 C C . TYR A 1 83 ? -9.302 -4.581 -0.601 1.00 97.12 83 TYR A C 1
ATOM 622 O O . TYR A 1 83 ? -10.382 -4.843 -1.132 1.00 97.12 83 TYR A O 1
ATOM 630 N N . HIS A 1 84 ? -8.924 -5.107 0.559 1.00 97.69 84 HIS A N 1
ATOM 631 C CA . HIS A 1 84 ? -9.804 -5.842 1.457 1.00 97.69 84 HIS A CA 1
ATOM 632 C C . HIS A 1 84 ? -9.909 -5.071 2.771 1.00 97.69 84 HIS A C 1
ATOM 634 O O . HIS A 1 84 ? -8.900 -4.845 3.436 1.00 97.69 84 HIS A O 1
ATOM 640 N N . GLY A 1 85 ? -11.122 -4.703 3.162 1.00 97.31 85 GLY A N 1
ATOM 641 C CA . GLY A 1 85 ? -11.417 -4.033 4.423 1.00 97.31 85 GLY A CA 1
ATOM 642 C C . GLY A 1 85 ? -12.382 -4.866 5.248 1.00 97.31 85 GLY A C 1
ATOM 643 O O . GLY A 1 85 ? -13.378 -5.357 4.728 1.00 97.31 85 GLY A O 1
ATOM 644 N N . GLY A 1 86 ? -12.102 -5.031 6.531 1.00 97.62 86 GLY A N 1
ATOM 645 C CA . GLY A 1 86 ? -13.019 -5.624 7.495 1.00 97.62 86 GLY A CA 1
ATOM 646 C C . GLY A 1 86 ? -13.201 -4.670 8.662 1.00 97.62 86 GLY A C 1
ATOM 647 O O . GLY A 1 86 ? -12.218 -4.130 9.153 1.00 97.62 86 GLY A O 1
ATOM 648 N N . ILE A 1 87 ? -14.431 -4.460 9.111 1.00 97.75 87 ILE A N 1
ATOM 649 C CA . ILE A 1 87 ? -14.735 -3.645 10.290 1.00 97.75 87 ILE A CA 1
ATOM 650 C C . ILE A 1 87 ? -15.558 -4.506 11.236 1.00 97.75 87 ILE A C 1
ATOM 652 O O . ILE A 1 87 ? -16.580 -5.055 10.837 1.00 97.75 87 ILE A O 1
ATOM 656 N N . LEU A 1 88 ? -15.112 -4.625 12.479 1.00 98.06 88 LEU A N 1
ATOM 657 C CA . LEU A 1 88 ? -15.837 -5.259 13.568 1.00 98.06 88 LEU A CA 1
ATOM 658 C C . LEU A 1 88 ? -16.098 -4.205 14.638 1.00 98.06 88 LEU A C 1
ATOM 660 O O . LEU A 1 88 ? -15.153 -3.635 15.183 1.00 98.06 88 LEU A O 1
ATOM 664 N N . GLU A 1 89 ? -17.362 -3.982 14.969 1.00 98.06 89 GLU A N 1
ATOM 665 C CA . GLU A 1 89 ? -17.754 -3.046 16.016 1.00 98.06 89 GLU A CA 1
ATOM 666 C C . GLU A 1 89 ? -18.480 -3.791 17.131 1.00 98.06 89 GLU A C 1
ATOM 668 O O . GLU A 1 89 ? -19.353 -4.635 16.913 1.00 98.06 89 GLU A O 1
ATOM 673 N N . LEU A 1 90 ? -18.126 -3.453 18.361 1.00 97.62 90 LEU A N 1
ATOM 674 C CA . LEU A 1 90 ? -18.686 -3.995 19.582 1.00 97.62 90 LEU A CA 1
ATOM 675 C C . LEU A 1 90 ? -19.155 -2.831 20.444 1.00 97.62 90 LEU A C 1
ATOM 677 O O . LEU A 1 90 ? -18.369 -1.972 20.834 1.00 97.62 90 LEU A O 1
ATOM 681 N N . ARG A 1 91 ? -20.431 -2.840 20.823 1.00 96.31 91 ARG A N 1
ATOM 682 C CA . ARG A 1 91 ? -20.979 -1.895 21.796 1.00 96.31 91 ARG A CA 1
ATOM 683 C C . ARG A 1 91 ? -21.742 -2.632 22.879 1.00 96.31 91 ARG A C 1
ATOM 685 O O . ARG A 1 91 ? -22.724 -3.337 22.625 1.00 96.31 91 ARG A O 1
ATOM 692 N N . LYS A 1 92 ? -21.335 -2.432 24.127 1.00 95.44 92 LYS A N 1
ATOM 693 C CA . LYS A 1 92 ? -22.010 -2.996 25.291 1.00 95.44 92 LYS A CA 1
ATOM 694 C C . LYS A 1 92 ? -22.198 -1.934 26.357 1.00 95.44 92 LYS A C 1
ATOM 696 O O . LYS A 1 92 ? -21.231 -1.455 26.927 1.00 95.44 92 LYS A O 1
ATOM 701 N N . ARG A 1 93 ? -23.454 -1.627 26.669 1.00 92.81 93 ARG A N 1
ATOM 702 C CA . ARG A 1 93 ? -23.811 -0.976 27.928 1.00 92.81 93 ARG A CA 1
ATOM 703 C C . ARG A 1 93 ? -24.007 -2.069 28.976 1.00 92.81 93 ARG A C 1
ATOM 705 O O . ARG A 1 93 ? -24.832 -2.964 28.789 1.00 92.81 93 ARG A O 1
ATOM 712 N N . PHE A 1 94 ? -23.175 -2.055 30.001 1.00 86.50 94 PHE A N 1
ATOM 713 C CA . PHE A 1 94 ? -23.225 -2.911 31.176 1.00 86.50 94 PHE A CA 1
ATOM 714 C C . PHE A 1 94 ? -23.871 -2.114 32.314 1.00 86.50 94 PHE A C 1
ATOM 716 O O . PHE A 1 94 ? -23.306 -1.105 32.719 1.00 86.50 94 PHE A O 1
ATOM 723 N N . SER A 1 95 ? -25.026 -2.570 32.814 1.00 80.31 95 SER A N 1
ATOM 724 C CA . SER A 1 95 ? -25.803 -1.892 33.873 1.00 80.31 95 SER A CA 1
ATOM 725 C C . SER A 1 95 ? -25.840 -0.354 33.722 1.00 80.31 95 SER A C 1
ATOM 727 O O . SER A 1 95 ? -25.651 0.182 32.626 1.00 80.31 95 SER A O 1
ATOM 729 N N . ASP A 1 96 ? -26.152 0.378 34.788 1.00 75.19 96 ASP A N 1
ATOM 730 C CA . ASP A 1 96 ? -26.320 1.831 34.703 1.00 75.19 96 ASP A CA 1
ATOM 731 C C . ASP A 1 96 ? -25.000 2.611 34.720 1.00 75.19 96 ASP A C 1
ATOM 733 O O . ASP A 1 96 ? -25.046 3.821 34.555 1.00 75.19 96 ASP A O 1
ATOM 737 N N . ARG A 1 97 ? -23.846 1.946 34.898 1.00 85.38 97 ARG A N 1
ATOM 738 C CA . ARG A 1 97 ? -22.576 2.614 35.251 1.00 85.38 97 ARG A CA 1
ATOM 739 C C . ARG A 1 97 ? -21.383 2.316 34.339 1.00 85.38 97 ARG A C 1
ATOM 741 O O . ARG A 1 97 ? -20.294 2.822 34.589 1.00 85.38 97 ARG A O 1
ATOM 748 N N . PHE A 1 98 ? -21.522 1.455 33.327 1.00 92.50 98 PHE A N 1
ATOM 749 C CA . PHE A 1 98 ? -20.393 1.099 32.464 1.00 92.50 98 PHE A CA 1
ATOM 750 C C . PHE A 1 98 ? -20.810 0.917 31.004 1.00 92.50 98 PHE A C 1
ATOM 752 O O . PHE A 1 98 ? -21.678 0.115 30.676 1.00 92.50 98 PHE A O 1
ATOM 759 N N . THR A 1 99 ? -20.168 1.624 30.080 1.00 95.25 99 THR A N 1
ATOM 760 C CA . THR A 1 99 ? -20.334 1.409 28.638 1.00 95.25 99 THR A CA 1
ATOM 761 C C . THR A 1 99 ? -18.986 1.136 28.002 1.00 95.25 99 THR A C 1
ATOM 763 O O . THR A 1 99 ? -18.029 1.851 28.253 1.00 95.25 99 THR A O 1
ATOM 766 N N . LEU A 1 100 ? -18.926 0.118 27.148 1.00 96.19 100 LEU A N 1
ATOM 767 C CA . LEU A 1 100 ? -17.769 -0.229 26.335 1.00 96.19 100 LEU A CA 1
ATOM 768 C C . LEU A 1 100 ? -18.127 -0.104 24.855 1.00 96.19 100 LEU A C 1
ATOM 770 O O . LEU A 1 100 ? -19.155 -0.626 24.406 1.00 96.19 100 LEU A O 1
ATOM 774 N N . MET A 1 101 ? -17.250 0.545 24.104 1.00 97.44 101 MET A N 1
ATOM 775 C CA . MET A 1 101 ? -17.254 0.620 22.650 1.00 97.44 101 MET A CA 1
ATOM 776 C C . MET A 1 101 ? -15.886 0.154 22.155 1.00 97.44 101 MET A C 1
ATOM 778 O O . MET A 1 101 ? -14.862 0.618 22.643 1.00 97.44 101 MET A O 1
ATOM 782 N N . ALA A 1 102 ? -15.847 -0.765 21.203 1.00 97.81 102 ALA A N 1
ATOM 783 C CA . ALA A 1 102 ? -14.610 -1.206 20.578 1.00 97.81 102 ALA A CA 1
ATOM 784 C C . ALA A 1 102 ? -14.826 -1.350 19.075 1.00 97.81 102 ALA A C 1
ATOM 786 O O . ALA A 1 102 ? -15.798 -1.964 18.649 1.00 97.81 102 ALA A O 1
ATOM 787 N N . ASN A 1 103 ? -13.912 -0.794 18.292 1.00 98.00 103 ASN A N 1
ATOM 788 C CA . ASN A 1 103 ? -13.893 -0.880 16.842 1.00 98.00 103 ASN A CA 1
ATOM 789 C C . ASN A 1 103 ? -12.557 -1.464 16.414 1.00 98.00 103 ASN A C 1
ATOM 791 O O . ASN A 1 103 ? -11.501 -0.992 16.839 1.00 98.00 103 ASN A O 1
ATOM 795 N N . TYR A 1 104 ? -12.606 -2.483 15.573 1.00 97.75 104 TYR A N 1
ATOM 796 C CA . TYR A 1 104 ? -11.438 -3.078 14.957 1.00 97.75 104 TYR A CA 1
ATOM 797 C C . TYR A 1 104 ? -11.599 -3.043 13.446 1.00 97.75 104 TYR A C 1
ATOM 799 O O . TYR A 1 104 ? -12.527 -3.634 12.899 1.00 97.75 104 TYR A O 1
ATOM 807 N N . THR A 1 105 ? -10.666 -2.376 12.782 1.00 97.50 105 THR A N 1
ATOM 808 C CA . THR A 1 105 ? -10.574 -2.334 11.332 1.00 97.50 105 THR A CA 1
ATOM 809 C C . THR A 1 105 ? -9.353 -3.128 10.896 1.00 97.50 105 THR A C 1
ATOM 811 O O . THR A 1 105 ? -8.221 -2.833 11.286 1.00 97.50 105 THR A O 1
ATOM 814 N N . TYR A 1 106 ? -9.592 -4.139 10.073 1.00 96.62 106 TYR A N 1
ATOM 815 C CA . TYR A 1 106 ? -8.571 -4.825 9.304 1.00 96.62 106 TYR A CA 1
ATOM 816 C C . TYR A 1 106 ? -8.512 -4.213 7.910 1.00 96.62 106 TYR A C 1
ATOM 818 O O . TYR A 1 106 ? -9.556 -4.037 7.278 1.00 96.62 106 TYR A O 1
ATOM 826 N N . SER A 1 107 ? -7.314 -3.940 7.404 1.00 95.94 107 SER A N 1
ATOM 827 C CA . SER A 1 107 ? -7.153 -3.553 6.006 1.00 95.94 107 SER A CA 1
ATOM 828 C C . SER A 1 107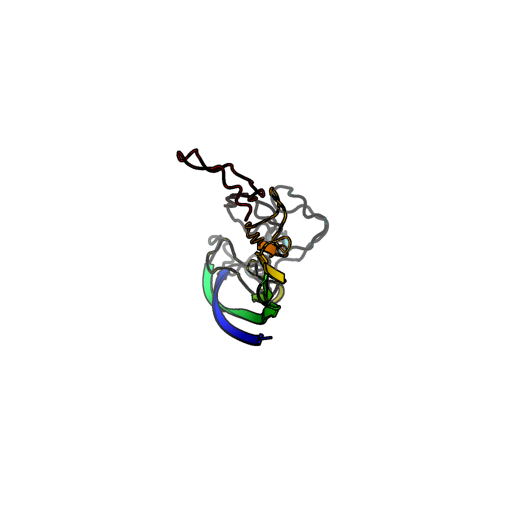 ? -6.018 -4.311 5.326 1.00 95.94 107 SER A C 1
ATOM 830 O O . SER A 1 107 ? -5.032 -4.705 5.948 1.00 95.94 107 SER A O 1
ATOM 832 N N . LYS A 1 108 ? -6.199 -4.595 4.039 1.00 96.38 108 LYS A N 1
ATOM 833 C CA . LYS A 1 108 ? -5.176 -5.145 3.158 1.00 96.38 108 LYS A CA 1
ATOM 834 C C . LYS A 1 108 ? -5.243 -4.420 1.829 1.00 96.38 108 LYS A C 1
ATOM 836 O O . LYS A 1 108 ? -6.185 -4.659 1.078 1.00 96.38 108 LYS A O 1
ATOM 841 N N . ALA A 1 109 ? -4.249 -3.599 1.538 1.00 95.81 109 ALA A N 1
ATOM 842 C CA . ALA A 1 109 ? -4.107 -2.903 0.272 1.00 95.81 109 ALA A CA 1
ATOM 843 C C . ALA A 1 109 ? -2.894 -3.461 -0.485 1.00 95.81 109 ALA A C 1
ATOM 845 O O . ALA A 1 109 ? -1.806 -3.600 0.073 1.00 95.81 109 ALA A O 1
ATOM 846 N N . ILE A 1 110 ? -3.104 -3.838 -1.743 1.00 95.44 110 ILE A N 1
ATOM 847 C CA . ILE A 1 110 ? -2.065 -4.297 -2.668 1.00 95.44 110 ILE A CA 1
ATOM 848 C C . ILE A 1 110 ? -2.224 -3.490 -3.946 1.00 95.44 110 ILE A C 1
ATOM 850 O O . ILE A 1 110 ? -3.301 -3.528 -4.542 1.00 95.44 110 ILE A O 1
ATOM 854 N N . ASP A 1 111 ? -1.172 -2.832 -4.398 1.00 94.06 111 ASP A N 1
ATOM 855 C CA . ASP A 1 111 ? -1.148 -2.106 -5.662 1.00 94.06 111 ASP A CA 1
ATOM 856 C C . ASP A 1 111 ? 0.125 -2.413 -6.456 1.00 94.06 111 ASP A C 1
ATOM 858 O O . ASP A 1 111 ? 1.068 -3.034 -5.963 1.00 94.06 111 ASP A O 1
ATOM 862 N N . ASP A 1 112 ? 0.077 -2.077 -7.744 1.00 91.81 112 ASP A N 1
ATOM 863 C CA . ASP A 1 112 ? 1.246 -2.101 -8.627 1.00 91.81 112 ASP A CA 1
ATOM 864 C C . ASP A 1 112 ? 1.972 -0.736 -8.623 1.00 91.81 112 ASP A C 1
ATOM 866 O O . ASP A 1 112 ? 3.136 -0.649 -9.000 1.00 91.81 112 ASP A O 1
ATOM 870 N N . SER A 1 113 ? 1.272 0.338 -8.240 1.00 87.50 113 SER A N 1
ATOM 871 C CA . SER A 1 113 ? 1.773 1.713 -8.205 1.00 87.50 113 SER A CA 1
ATOM 872 C C . SER A 1 113 ? 0.901 2.565 -7.276 1.00 87.50 113 SER A C 1
ATOM 874 O O . SER A 1 113 ? -0.329 2.484 -7.345 1.00 87.50 113 SER A O 1
ATOM 876 N N . THR A 1 114 ? 1.537 3.376 -6.427 1.00 83.38 114 THR A N 1
ATOM 877 C CA . THR A 1 114 ? 0.864 4.265 -5.464 1.00 83.38 114 THR A CA 1
ATOM 878 C C . THR A 1 114 ? 0.301 5.528 -6.128 1.00 83.38 114 THR A C 1
ATOM 880 O O . THR A 1 114 ? -0.760 6.012 -5.736 1.00 83.38 114 THR A O 1
ATOM 883 N N . ASP A 1 115 ? 1.003 6.071 -7.128 1.00 82.38 115 ASP A N 1
ATOM 884 C CA . ASP A 1 115 ? 0.635 7.308 -7.824 1.00 82.38 115 ASP A CA 1
ATOM 885 C C . ASP A 1 115 ? 1.145 7.305 -9.276 1.00 82.38 115 ASP A C 1
ATOM 887 O O . ASP A 1 115 ? 2.044 6.551 -9.648 1.00 82.38 115 ASP A O 1
ATOM 891 N N . PHE A 1 116 ? 0.562 8.148 -10.125 1.00 78.31 116 PHE A N 1
ATOM 892 C CA . PHE A 1 116 ? 0.840 8.149 -11.556 1.00 78.31 116 PHE A CA 1
ATOM 893 C C . PHE A 1 116 ? 2.123 8.885 -11.930 1.00 78.31 116 PHE A C 1
ATOM 895 O O . PHE A 1 116 ? 2.674 8.597 -12.991 1.00 78.31 116 PHE A O 1
ATOM 902 N N . ASN A 1 117 ? 2.583 9.853 -11.134 1.00 78.31 117 ASN A N 1
ATOM 903 C CA . ASN A 1 117 ? 3.737 10.688 -11.468 1.00 78.31 117 ASN A CA 1
ATOM 904 C C . ASN A 1 117 ? 5.030 9.865 -11.621 1.00 78.31 117 ASN A C 1
ATOM 906 O O . ASN A 1 117 ? 5.206 8.769 -11.094 1.00 78.31 117 ASN A O 1
ATOM 910 N N . SER A 1 118 ? 5.998 10.433 -12.339 1.00 72.12 118 SER A N 1
ATOM 911 C CA . SER A 1 118 ? 7.244 9.732 -12.664 1.00 72.12 118 SER A CA 1
ATOM 912 C C . SER A 1 118 ? 8.148 9.434 -11.460 1.00 72.12 118 SER A C 1
ATOM 914 O O . SER A 1 118 ? 9.156 8.739 -11.614 1.00 72.12 118 SER A O 1
ATOM 916 N N . ASP A 1 119 ? 7.854 9.995 -10.289 1.00 71.88 119 ASP A N 1
ATOM 917 C CA . ASP A 1 119 ? 8.616 9.734 -9.063 1.00 71.88 119 ASP A CA 1
ATOM 918 C C . ASP A 1 119 ? 8.252 8.365 -8.470 1.00 71.88 119 ASP A C 1
ATOM 920 O O . ASP A 1 119 ? 9.111 7.713 -7.884 1.00 71.88 119 ASP A O 1
ATOM 924 N N . TYR A 1 120 ? 7.033 7.887 -8.745 1.00 73.75 120 TYR A N 1
ATOM 925 C CA . TYR A 1 120 ? 6.527 6.551 -8.417 1.00 73.75 120 TYR A CA 1
ATOM 926 C C . TYR A 1 120 ? 6.573 5.616 -9.641 1.00 73.75 120 TYR A C 1
ATOM 928 O O . TYR A 1 120 ? 5.828 4.636 -9.748 1.00 73.75 120 TYR A O 1
ATOM 936 N N . ALA A 1 121 ? 7.457 5.922 -10.598 1.00 79.56 121 ALA A N 1
ATOM 937 C CA . ALA A 1 121 ? 7.787 4.993 -11.669 1.00 79.56 121 ALA A CA 1
ATOM 938 C C . ALA A 1 121 ? 8.351 3.695 -11.078 1.00 79.56 121 ALA A C 1
ATOM 940 O O . ALA A 1 121 ? 9.047 3.722 -10.060 1.00 79.56 121 ALA A O 1
ATOM 941 N N . ALA A 1 122 ? 8.078 2.583 -11.760 1.00 82.19 122 ALA A N 1
ATOM 942 C CA . ALA A 1 122 ? 8.561 1.263 -11.377 1.00 82.19 122 ALA A CA 1
ATOM 943 C C . ALA A 1 122 ? 10.066 1.267 -11.076 1.00 82.19 122 ALA A C 1
ATOM 945 O O . ALA A 1 122 ? 10.842 1.936 -11.764 1.00 82.19 122 ALA A O 1
ATOM 946 N N . PHE A 1 123 ? 10.487 0.479 -10.089 1.00 79.56 123 PHE A N 1
ATOM 947 C CA . PHE A 1 123 ? 11.903 0.195 -9.884 1.00 79.56 123 PHE A CA 1
ATOM 948 C C . PHE A 1 123 ? 12.491 -0.597 -11.060 1.00 79.56 123 PHE A C 1
ATOM 950 O O . PHE A 1 123 ? 13.643 -0.381 -11.441 1.00 79.56 123 PHE A O 1
ATOM 957 N N . ASN A 1 124 ? 11.696 -1.512 -11.625 1.00 83.38 124 ASN A N 1
ATOM 958 C CA . ASN A 1 124 ? 12.000 -2.222 -12.857 1.00 83.38 124 ASN A CA 1
ATOM 959 C C . ASN A 1 124 ? 10.909 -1.992 -13.916 1.00 83.38 124 ASN A C 1
ATOM 961 O O . ASN A 1 124 ? 9.895 -2.680 -14.007 1.00 83.38 124 ASN A O 1
ATOM 965 N N . GLU A 1 125 ? 11.183 -1.044 -14.792 1.00 84.19 125 GLU A N 1
ATOM 966 C CA . GLU A 1 125 ? 10.324 -0.485 -15.831 1.00 84.19 125 GLU A CA 1
ATOM 967 C C . GLU A 1 125 ? 10.073 -1.475 -16.967 1.00 84.19 125 GLU A C 1
ATOM 969 O O . GLU A 1 125 ? 9.070 -1.382 -17.672 1.00 84.19 125 GLU A O 1
ATOM 974 N N . VAL A 1 126 ? 10.953 -2.469 -17.110 1.00 88.62 126 VAL A N 1
ATOM 975 C CA . VAL A 1 126 ? 10.808 -3.563 -18.077 1.00 88.62 126 VAL A CA 1
ATOM 976 C C . VAL A 1 126 ? 10.151 -4.801 -17.460 1.00 88.62 126 VAL A C 1
ATOM 978 O O . VAL A 1 126 ? 9.817 -5.743 -18.179 1.00 88.62 126 VAL A O 1
ATOM 981 N N . ASN A 1 127 ? 9.919 -4.803 -16.142 1.00 89.38 127 ASN A N 1
ATOM 982 C CA . ASN A 1 127 ? 9.196 -5.849 -15.426 1.00 89.38 127 ASN A CA 1
ATOM 983 C C . ASN A 1 127 ? 8.233 -5.266 -14.381 1.00 89.38 127 ASN A C 1
ATOM 985 O O . ASN A 1 127 ? 8.368 -5.489 -13.180 1.00 89.38 127 ASN A O 1
ATOM 989 N N . LEU A 1 128 ? 7.186 -4.606 -14.870 1.00 89.25 128 LEU A N 1
ATOM 990 C CA . LEU A 1 128 ? 6.140 -3.987 -14.050 1.00 89.25 128 LEU A CA 1
ATOM 991 C C . LEU A 1 128 ? 5.408 -4.964 -13.111 1.00 89.25 128 LEU A C 1
ATOM 993 O O . LEU A 1 128 ? 4.826 -4.561 -12.112 1.00 89.25 128 LEU A O 1
ATOM 997 N N . ARG A 1 129 ? 5.441 -6.271 -13.396 1.00 88.75 129 ARG A N 1
ATOM 998 C CA . ARG A 1 129 ? 4.829 -7.286 -12.522 1.00 88.75 129 ARG A CA 1
ATOM 999 C C . ARG A 1 129 ? 5.558 -7.427 -11.186 1.00 88.75 129 ARG A C 1
ATOM 1001 O O . ARG A 1 129 ? 4.958 -7.922 -10.237 1.00 88.75 129 ARG A O 1
ATOM 1008 N N . ALA A 1 130 ? 6.834 -7.044 -11.130 1.00 87.12 130 ALA A N 1
ATOM 1009 C CA . ALA A 1 130 ? 7.635 -7.093 -9.911 1.00 87.12 130 ALA A CA 1
ATOM 1010 C C . ALA A 1 130 ? 7.285 -5.975 -8.918 1.00 87.12 130 ALA A C 1
ATOM 1012 O O . ALA A 1 130 ? 7.680 -6.063 -7.761 1.00 87.12 130 ALA A O 1
ATOM 1013 N N . GLU A 1 131 ? 6.531 -4.963 -9.349 1.00 88.19 131 GLU A N 1
ATOM 1014 C CA . GLU A 1 131 ? 6.154 -3.814 -8.517 1.00 88.19 131 GLU A CA 1
ATOM 1015 C C . GLU A 1 131 ? 4.935 -4.106 -7.637 1.00 88.19 131 GLU A C 1
ATOM 1017 O O . GLU A 1 131 ? 4.666 -3.386 -6.681 1.00 88.19 131 GLU A O 1
ATOM 1022 N N . ARG A 1 132 ? 4.212 -5.197 -7.921 1.00 92.06 132 ARG A N 1
ATOM 1023 C CA . ARG A 1 132 ? 3.032 -5.589 -7.156 1.00 92.06 132 ARG A CA 1
ATOM 1024 C C . ARG A 1 132 ? 3.404 -5.934 -5.717 1.00 92.06 132 ARG A C 1
ATOM 1026 O O . ARG A 1 132 ? 3.956 -7.005 -5.452 1.00 92.06 132 ARG A O 1
ATOM 1033 N N . SER A 1 133 ? 3.024 -5.070 -4.783 1.00 92.38 133 SER A N 1
ATOM 1034 C CA . SER A 1 133 ? 3.400 -5.175 -3.372 1.00 92.38 133 SER A CA 1
ATOM 1035 C C . SER A 1 133 ? 2.276 -4.695 -2.451 1.00 92.38 133 SER A C 1
ATOM 1037 O O . SER A 1 133 ? 1.176 -4.371 -2.892 1.00 92.38 133 SER A O 1
ATOM 1039 N N . LEU A 1 134 ? 2.525 -4.711 -1.140 1.00 92.94 134 LEU A N 1
ATOM 1040 C CA . LEU A 1 134 ? 1.680 -3.983 -0.201 1.00 92.94 134 LEU A CA 1
ATOM 1041 C C . LEU A 1 134 ? 1.736 -2.492 -0.529 1.00 92.94 134 LEU A C 1
ATOM 1043 O O . LEU A 1 134 ? 2.823 -1.937 -0.650 1.00 92.94 134 LEU A O 1
ATOM 1047 N N . SER A 1 135 ? 0.558 -1.887 -0.629 1.00 90.62 135 SER A N 1
ATOM 1048 C CA . SER A 1 135 ? 0.400 -0.453 -0.861 1.00 90.62 135 SER A CA 1
ATOM 1049 C C . SER A 1 135 ? 0.956 0.352 0.304 1.00 90.62 135 SER A C 1
ATOM 1051 O O . SER A 1 135 ? 0.768 -0.049 1.452 1.00 90.62 135 SER A O 1
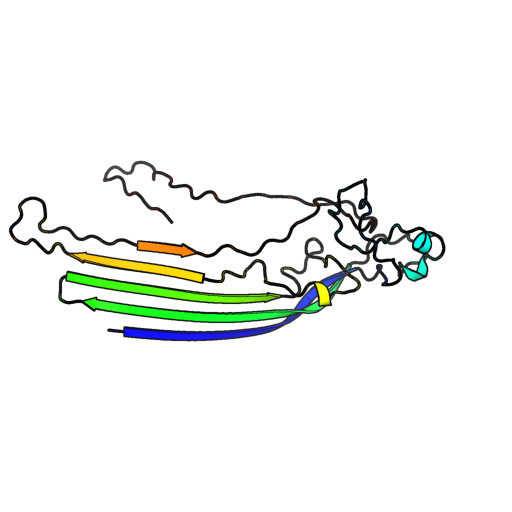ATOM 1053 N N . ASP A 1 136 ? 1.503 1.539 0.044 1.00 87.81 136 ASP A N 1
ATOM 1054 C CA . ASP A 1 136 ? 1.884 2.504 1.091 1.00 87.81 136 ASP A CA 1
ATOM 1055 C C . ASP A 1 136 ? 0.692 2.894 1.995 1.00 87.81 136 ASP A C 1
ATOM 1057 O O . ASP A 1 136 ? 0.868 3.310 3.141 1.00 87.81 136 ASP A O 1
ATOM 1061 N N . PHE A 1 137 ? -0.541 2.699 1.511 1.00 87.50 137 PHE A N 1
ATOM 1062 C CA . PHE A 1 137 ? -1.780 2.919 2.260 1.00 87.50 137 PHE A CA 1
ATOM 1063 C C . PHE A 1 137 ? -2.272 1.679 3.038 1.00 87.50 137 PHE A C 1
ATOM 1065 O O . PHE A 1 137 ? -3.370 1.694 3.602 1.00 87.50 137 PHE A O 1
ATOM 1072 N N . ASP A 1 138 ? -1.502 0.584 3.079 1.00 91.94 138 ASP A N 1
ATOM 1073 C CA . ASP A 1 138 ? -1.824 -0.610 3.869 1.00 91.94 138 ASP A CA 1
ATOM 1074 C C . ASP A 1 138 ? -1.636 -0.334 5.368 1.00 91.94 138 ASP A C 1
ATOM 1076 O O . ASP A 1 138 ? -0.519 -0.262 5.878 1.00 91.94 138 ASP A O 1
ATOM 1080 N N . GLN A 1 139 ? -2.748 -0.236 6.099 1.00 92.44 139 GLN A N 1
ATOM 1081 C CA . GLN A 1 139 ? -2.747 -0.167 7.558 1.00 92.44 139 GLN A CA 1
ATOM 1082 C C . GLN A 1 139 ? -3.435 -1.401 8.139 1.00 92.44 139 GLN A C 1
ATOM 1084 O O . GLN A 1 139 ? -4.650 -1.426 8.364 1.00 92.44 139 GLN A O 1
ATOM 1089 N N . ARG A 1 140 ? -2.650 -2.458 8.355 1.00 94.44 140 ARG A N 1
ATOM 1090 C CA . ARG A 1 140 ? -3.153 -3.808 8.641 1.00 94.44 140 ARG A CA 1
ATOM 1091 C C . ARG A 1 140 ? -4.181 -3.885 9.769 1.00 94.44 140 ARG A C 1
ATOM 1093 O O . ARG A 1 140 ? -5.197 -4.563 9.620 1.00 94.44 140 ARG A O 1
ATOM 1100 N N . HIS A 1 141 ? -3.895 -3.228 10.888 1.00 96.38 141 HIS A N 1
ATOM 1101 C CA . HIS A 1 141 ? -4.696 -3.289 12.103 1.00 96.38 141 HIS A CA 1
ATOM 1102 C C . HIS A 1 141 ? -4.900 -1.893 12.676 1.00 96.38 141 HIS A C 1
ATOM 1104 O O . HIS A 1 141 ? -3.938 -1.207 13.017 1.00 96.38 141 HIS A O 1
ATOM 1110 N N . LYS A 1 142 ? -6.162 -1.513 12.851 1.00 97.06 142 LYS A N 1
ATOM 1111 C CA . LYS A 1 142 ? -6.563 -0.317 13.585 1.00 97.06 142 LYS A CA 1
ATOM 1112 C C . LYS A 1 142 ? -7.580 -0.704 14.643 1.00 97.06 142 LYS A C 1
ATOM 1114 O O . LYS A 1 142 ? -8.598 -1.313 14.333 1.00 97.06 142 LYS A O 1
ATOM 1119 N N . VAL A 1 143 ? -7.293 -0.380 15.893 1.00 97.69 143 VAL A N 1
ATOM 1120 C CA . VAL A 1 143 ? -8.148 -0.672 17.042 1.00 97.69 143 VAL A CA 1
ATOM 1121 C C . VAL A 1 143 ? -8.441 0.638 17.752 1.00 97.69 143 VAL A C 1
ATOM 1123 O O . VAL A 1 143 ? -7.530 1.402 18.057 1.00 97.69 143 VAL A O 1
ATOM 1126 N N . VAL A 1 144 ? -9.712 0.889 18.037 1.00 97.94 144 VAL A N 1
ATOM 1127 C CA . VAL A 1 144 ? -10.142 1.997 18.889 1.00 97.94 144 VAL A CA 1
ATOM 1128 C C . VAL A 1 144 ? -11.062 1.433 19.954 1.00 97.94 144 VAL A C 1
ATOM 1130 O O . VAL A 1 144 ? -12.109 0.873 19.634 1.00 97.94 144 VAL A O 1
ATOM 1133 N N . VAL A 1 145 ? -10.680 1.578 21.218 1.00 97.81 145 VAL A N 1
ATOM 1134 C CA . VAL A 1 145 ? -11.498 1.179 22.366 1.00 97.81 145 VAL A CA 1
ATOM 1135 C C . VAL A 1 145 ? -11.819 2.418 23.179 1.00 97.81 145 VAL A C 1
ATOM 1137 O O . VAL A 1 145 ? -10.924 3.169 23.543 1.00 97.81 145 VAL A O 1
ATOM 1140 N N . ALA A 1 146 ? -13.094 2.615 23.478 1.00 97.56 146 ALA A N 1
ATOM 1141 C CA . ALA A 1 146 ? -13.574 3.660 24.359 1.00 97.56 146 ALA A CA 1
ATOM 1142 C C . ALA A 1 146 ? -14.437 3.041 25.457 1.00 97.56 146 ALA A C 1
ATOM 1144 O O . ALA A 1 146 ? -15.211 2.110 25.214 1.00 97.56 146 ALA A O 1
ATOM 1145 N N . ALA A 1 147 ? -14.323 3.569 26.666 1.00 95.88 147 ALA A N 1
ATOM 1146 C CA . ALA A 1 147 ? -15.217 3.223 27.755 1.00 95.88 147 ALA A CA 1
ATOM 1147 C C . ALA A 1 147 ? -15.801 4.483 28.387 1.00 95.88 147 ALA A C 1
ATOM 1149 O O . ALA A 1 147 ? -15.233 5.557 28.256 1.00 95.88 147 ALA A O 1
ATOM 1150 N N . VAL A 1 148 ? -16.930 4.328 29.066 1.00 95.25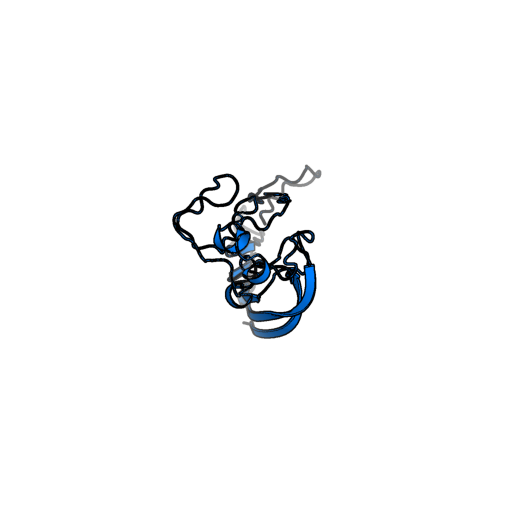 148 VAL A N 1
ATOM 1151 C CA . VAL A 1 148 ? -17.519 5.323 29.966 1.00 95.25 148 VAL A CA 1
ATOM 1152 C C . VAL A 1 148 ? -17.803 4.594 31.267 1.00 95.25 148 VAL A C 1
ATOM 1154 O O . VAL A 1 148 ? -18.482 3.563 31.251 1.00 95.25 148 VAL A O 1
ATOM 1157 N N . ILE A 1 149 ? -17.228 5.068 32.365 1.00 93.69 149 ILE A N 1
ATOM 1158 C CA . ILE A 1 149 ? -17.279 4.426 33.676 1.00 93.69 149 ILE A CA 1
ATOM 1159 C C . ILE A 1 149 ? -17.751 5.452 34.697 1.00 93.69 149 ILE A C 1
ATOM 1161 O O . ILE A 1 149 ? -17.018 6.379 35.032 1.00 93.69 149 ILE A O 1
ATOM 1165 N N . ASP A 1 150 ? -18.946 5.255 35.235 1.00 92.19 150 ASP A N 1
ATOM 1166 C CA . ASP A 1 150 ? -19.430 6.040 36.361 1.00 92.19 150 ASP A CA 1
ATOM 1167 C C . ASP A 1 150 ? -18.841 5.515 37.665 1.00 92.19 150 ASP A C 1
ATOM 1169 O O . ASP A 1 150 ? -18.672 4.305 37.862 1.00 92.19 150 ASP A O 1
ATOM 1173 N N . SER A 1 151 ? -18.586 6.425 38.603 1.00 88.62 151 SER A N 1
ATOM 1174 C CA . SER A 1 151 ? -18.152 6.053 39.942 1.00 88.62 151 SER A CA 1
ATOM 1175 C C . SER A 1 151 ? -19.093 5.007 40.570 1.00 88.62 151 SER A C 1
ATOM 1177 O O . SER A 1 151 ? -20.312 5.221 40.639 1.00 88.62 151 SER A O 1
ATOM 1179 N N . PRO A 1 152 ? -18.550 3.892 41.098 1.00 83.44 152 PRO A N 1
ATOM 1180 C CA . PRO A 1 152 ? -19.333 2.899 41.824 1.00 83.44 152 PRO A CA 1
ATOM 1181 C C . PRO A 1 152 ? -19.565 3.267 43.301 1.00 83.44 152 PRO A C 1
ATOM 1183 O O . PRO A 1 152 ? -20.348 2.600 43.977 1.00 83.44 152 PRO A O 1
ATOM 1186 N N . TRP A 1 153 ? -18.903 4.300 43.840 1.00 83.38 153 TRP A N 1
ATOM 1187 C CA . TRP A 1 153 ? -18.947 4.625 45.271 1.00 83.38 153 TRP A CA 1
ATOM 1188 C C . TRP A 1 153 ? -19.870 5.804 45.564 1.00 83.38 153 TRP A C 1
ATOM 1190 O O . TRP A 1 153 ? -19.434 6.947 45.605 1.00 83.38 153 TRP A O 1
ATOM 1200 N N . GLU A 1 154 ? -21.134 5.527 45.874 1.00 80.06 154 GLU A N 1
ATOM 1201 C CA . GLU A 1 154 ? -22.134 6.572 46.160 1.00 80.06 154 GLU A CA 1
ATOM 1202 C C . GLU A 1 154 ? -21.909 7.312 47.493 1.00 80.06 154 GLU A C 1
ATOM 1204 O O . GLU A 1 154 ? -22.314 8.459 47.643 1.00 80.06 154 GLU A O 1
ATOM 1209 N N . LYS A 1 155 ? -21.254 6.676 48.476 1.00 82.62 155 LYS A N 1
ATOM 1210 C CA . LYS A 1 155 ? -21.084 7.221 49.842 1.00 82.62 155 LYS A CA 1
ATOM 1211 C C . LYS A 1 155 ? -19.699 7.814 50.124 1.00 82.62 155 LYS A C 1
ATOM 1213 O O . LYS A 1 155 ? -19.450 8.287 51.231 1.00 82.62 155 LYS A O 1
ATOM 1218 N N . SER A 1 156 ? -18.776 7.761 49.165 1.00 83.44 156 SER A N 1
ATOM 1219 C CA . SER A 1 156 ? -17.423 8.297 49.352 1.00 83.44 156 SER A CA 1
ATOM 1220 C C . SER A 1 156 ? -17.406 9.808 49.128 1.00 83.44 156 SER A C 1
ATOM 1222 O O . SER A 1 156 ? -17.902 10.280 48.113 1.00 83.44 156 SER A O 1
ATOM 1224 N N . ARG A 1 157 ? -16.791 10.587 50.027 1.00 79.06 157 ARG A N 1
ATOM 1225 C CA . ARG A 1 157 ? -16.654 12.049 49.847 1.00 79.06 157 ARG A CA 1
ATOM 1226 C C . ARG A 1 157 ? -15.748 12.450 48.680 1.00 79.06 157 ARG A C 1
ATOM 1228 O O . ARG A 1 157 ? -15.871 13.564 48.197 1.00 79.06 157 ARG A O 1
ATOM 1235 N N . ILE A 1 158 ? -14.824 11.575 48.283 1.00 83.00 158 ILE A N 1
ATOM 1236 C CA . ILE A 1 158 ? -13.776 11.888 47.296 1.00 83.00 158 ILE A CA 1
ATOM 1237 C C . ILE A 1 158 ? -13.974 11.081 46.012 1.00 83.00 158 ILE A C 1
ATOM 1239 O O . ILE A 1 158 ? -13.637 11.540 44.930 1.00 83.00 158 ILE A O 1
ATOM 1243 N N . LEU A 1 159 ? -14.531 9.874 46.128 1.00 83.69 159 LEU A N 1
ATOM 1244 C CA . LEU A 1 159 ? -14.690 8.960 45.003 1.00 83.69 159 LEU A CA 1
ATOM 1245 C C . LEU A 1 159 ? -16.127 8.901 44.482 1.00 83.69 159 LEU A C 1
ATOM 1247 O O . LEU A 1 159 ? -16.387 8.044 43.657 1.00 83.69 159 LEU A O 1
ATOM 1251 N N . SER A 1 160 ? -17.067 9.732 44.944 1.00 88.19 160 SER A N 1
ATOM 1252 C CA . SER A 1 160 ? -18.440 9.756 44.407 1.00 88.19 160 SER A CA 1
ATOM 1253 C C . SER A 1 160 ? -18.595 10.780 43.283 1.00 88.19 160 SER A C 1
ATOM 1255 O O . SER A 1 160 ? -17.933 11.813 43.279 1.00 88.19 160 SER A O 1
ATOM 1257 N N . GLY A 1 161 ? -19.484 10.490 42.328 1.00 85.12 161 GLY A N 1
ATOM 1258 C CA . GLY A 1 161 ? -19.958 11.473 41.345 1.00 85.12 161 GLY A CA 1
ATOM 1259 C C . GLY A 1 161 ? -19.018 11.800 40.181 1.00 85.12 161 GLY A C 1
ATOM 1260 O O . GLY A 1 161 ? -19.318 12.725 39.435 1.00 85.12 161 GLY A O 1
ATOM 1261 N N . PHE A 1 162 ? -17.913 11.070 40.005 1.00 88.69 162 PHE A N 1
ATOM 1262 C CA . PHE A 1 162 ? -17.044 11.226 38.834 1.00 88.69 162 PHE A CA 1
ATOM 1263 C C . PHE A 1 162 ? -17.401 10.227 37.720 1.00 88.69 162 PHE A C 1
ATOM 1265 O O . PHE A 1 162 ? -17.802 9.097 38.010 1.00 88.69 162 PHE A O 1
ATOM 1272 N N . GLU A 1 163 ? -17.201 10.639 36.468 1.00 91.81 163 GLU A N 1
ATOM 1273 C CA . GLU A 1 163 ? -17.269 9.807 35.260 1.00 91.81 163 GLU A CA 1
ATOM 1274 C C . GLU A 1 163 ? -15.868 9.751 34.637 1.00 91.81 163 GLU A C 1
ATOM 1276 O O . GLU A 1 163 ? -15.185 10.771 34.532 1.00 91.81 163 GLU A O 1
ATOM 1281 N N . LEU A 1 164 ? -15.418 8.559 34.248 1.00 92.88 164 LEU A N 1
ATOM 1282 C CA . LEU A 1 164 ? -14.147 8.342 33.567 1.00 92.88 164 LEU A CA 1
ATOM 1283 C C . LEU A 1 164 ? -14.399 7.787 32.166 1.00 92.88 164 LEU A C 1
ATOM 1285 O O . LEU A 1 164 ? -14.983 6.711 32.026 1.00 92.88 164 LEU A O 1
ATOM 1289 N N . SER A 1 165 ? -13.877 8.473 31.149 1.00 95.69 165 SER A N 1
ATOM 1290 C CA . SER A 1 165 ? -14.119 8.130 29.744 1.00 95.69 165 SER A CA 1
ATOM 1291 C C . SER A 1 165 ? -12.815 7.913 28.964 1.00 95.69 165 SER A C 1
ATOM 1293 O O . SER A 1 165 ? -12.411 8.779 28.187 1.00 95.69 165 SER A O 1
ATOM 1295 N N . PRO A 1 166 ? -12.090 6.796 29.191 1.00 95.81 166 PRO A N 1
ATOM 1296 C CA . PRO A 1 166 ? -10.818 6.553 28.527 1.00 95.81 166 PRO A CA 1
ATOM 1297 C C . PRO A 1 166 ? -11.030 6.133 27.069 1.00 95.81 166 PRO A C 1
ATOM 1299 O O . PRO A 1 166 ? -11.945 5.367 26.752 1.00 95.81 166 PRO A O 1
ATOM 1302 N N . ILE A 1 167 ? -10.128 6.584 26.198 1.00 97.19 167 ILE A N 1
ATOM 1303 C CA . ILE A 1 167 ? -10.061 6.192 24.790 1.00 97.19 167 ILE A CA 1
ATOM 1304 C C . ILE A 1 167 ? -8.637 5.726 24.501 1.00 97.19 167 ILE A C 1
ATOM 1306 O O . ILE A 1 167 ? -7.674 6.392 24.872 1.00 97.19 167 ILE A O 1
ATOM 1310 N N . VAL A 1 168 ? -8.507 4.573 23.850 1.00 97.56 168 VAL A N 1
ATOM 1311 C CA . VAL A 1 168 ? -7.228 3.998 23.434 1.00 97.56 168 VAL A CA 1
ATOM 1312 C C . VAL A 1 168 ? -7.286 3.707 21.942 1.00 97.56 168 VAL A C 1
ATOM 1314 O O . VAL A 1 168 ? -8.140 2.945 21.482 1.00 97.56 168 VAL A O 1
ATOM 1317 N N . SER A 1 169 ? -6.364 4.310 21.198 1.00 96.94 169 SER A N 1
ATOM 1318 C CA . SER A 1 169 ? -6.103 4.062 19.783 1.00 96.94 169 SER A CA 1
ATOM 1319 C C . SER A 1 169 ? -4.852 3.197 19.632 1.00 96.94 169 SER A C 1
ATOM 1321 O O . SER A 1 169 ? -3.838 3.401 20.295 1.00 96.94 169 SER A O 1
ATOM 1323 N N . TYR A 1 170 ? -4.913 2.217 18.738 1.00 97.06 170 TYR A N 1
ATOM 1324 C CA . TYR A 1 170 ? -3.753 1.453 18.302 1.00 97.06 170 TYR A CA 1
ATOM 1325 C C . T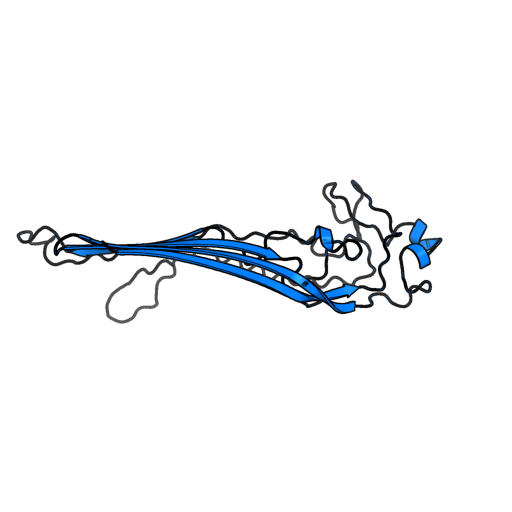YR A 1 170 ? -3.794 1.268 16.792 1.00 97.06 170 TYR A C 1
ATOM 1327 O O . TYR A 1 170 ? -4.825 0.915 16.222 1.00 97.06 170 TYR A O 1
ATOM 1335 N N . ASN A 1 171 ? -2.641 1.468 16.169 1.00 94.69 171 ASN A N 1
ATOM 1336 C CA . ASN A 1 171 ? -2.440 1.432 14.735 1.00 94.69 171 ASN A CA 1
ATOM 1337 C C . ASN A 1 171 ? -1.188 0.600 14.445 1.00 94.69 171 ASN A C 1
ATOM 1339 O O . ASN A 1 171 ? -0.135 0.843 15.036 1.00 94.69 171 ASN A O 1
ATOM 1343 N N . SER A 1 172 ? -1.279 -0.365 13.532 1.00 93.88 172 SER A N 1
ATOM 1344 C CA . SER A 1 172 ? -0.092 -1.042 13.010 1.00 93.88 172 SER A CA 1
ATOM 1345 C C . SER A 1 172 ? 0.737 -0.092 12.143 1.00 93.88 172 SER A C 1
ATOM 1347 O O . SER A 1 172 ? 0.212 0.885 11.605 1.00 93.88 172 SER A O 1
ATOM 1349 N N . GLY A 1 173 ? 2.018 -0.418 11.967 1.00 88.75 173 GLY A N 1
ATOM 1350 C CA . GLY A 1 173 ? 2.883 0.289 11.025 1.00 88.75 173 GLY A CA 1
ATOM 1351 C C . GLY A 1 173 ? 2.399 0.166 9.579 1.00 88.75 173 GLY A C 1
ATOM 1352 O O . GLY A 1 173 ? 1.679 -0.777 9.238 1.00 88.75 173 GLY A O 1
ATOM 1353 N N . HIS A 1 174 ? 2.823 1.124 8.762 1.00 87.75 174 HIS A N 1
ATOM 1354 C CA . HIS A 1 174 ? 2.644 1.110 7.313 1.00 87.75 174 HIS A CA 1
ATOM 1355 C C . HIS A 1 174 ? 3.859 0.443 6.657 1.00 87.75 174 HIS A C 1
ATOM 1357 O O . HIS A 1 174 ? 4.966 0.518 7.211 1.00 87.75 174 HIS A O 1
ATOM 1363 N N . PRO A 1 175 ? 3.688 -0.222 5.504 1.00 86.94 175 PRO A N 1
ATOM 1364 C CA . PRO A 1 175 ? 4.827 -0.603 4.685 1.00 86.94 175 PRO A CA 1
ATOM 1365 C C . PRO A 1 175 ? 5.560 0.655 4.206 1.00 86.94 175 PRO A C 1
ATOM 1367 O O . PRO A 1 175 ? 5.005 1.750 4.160 1.00 86.94 175 PRO A O 1
ATOM 1370 N N . PHE A 1 176 ? 6.837 0.491 3.889 1.00 79.75 176 PHE A N 1
ATOM 1371 C CA . PHE A 1 176 ? 7.665 1.556 3.348 1.00 79.75 176 PHE A CA 1
ATOM 1372 C C . PHE A 1 176 ? 8.588 0.976 2.286 1.00 79.75 176 PHE A C 1
ATOM 1374 O O . PHE A 1 176 ? 9.021 -0.177 2.384 1.00 79.75 176 PHE A O 1
ATOM 1381 N N . ASN A 1 177 ? 8.923 1.796 1.296 1.00 73.75 177 ASN A N 1
ATOM 1382 C CA . ASN A 1 177 ? 9.928 1.459 0.304 1.00 73.75 177 ASN A CA 1
ATOM 1383 C C . ASN A 1 177 ? 11.288 2.066 0.683 1.00 73.75 177 ASN A C 1
ATOM 1385 O O . ASN A 1 177 ? 11.375 3.179 1.206 1.00 73.75 177 ASN A O 1
ATOM 1389 N N . LEU A 1 178 ? 12.367 1.334 0.414 1.00 72.44 178 LEU A N 1
ATOM 1390 C CA . LEU A 1 178 ? 13.728 1.830 0.592 1.00 72.44 178 LEU A CA 1
ATOM 1391 C C . LEU A 1 178 ? 14.168 2.518 -0.698 1.00 72.44 178 LEU A C 1
ATOM 1393 O O . LEU A 1 178 ? 14.530 1.858 -1.670 1.00 72.44 178 LEU A O 1
ATOM 1397 N N . LEU A 1 179 ? 14.170 3.850 -0.707 1.00 71.81 179 LEU A N 1
ATOM 1398 C CA . LEU A 1 179 ? 14.684 4.592 -1.855 1.00 71.81 179 LEU A CA 1
ATOM 1399 C C . LEU A 1 179 ? 16.200 4.738 -1.732 1.00 71.81 179 LEU A C 1
ATOM 1401 O O . LEU A 1 179 ? 16.719 5.197 -0.715 1.00 71.81 179 LEU A O 1
ATOM 1405 N N . ALA A 1 180 ? 16.917 4.431 -2.809 1.00 64.94 180 ALA A N 1
ATOM 1406 C CA . ALA A 1 180 ? 18.369 4.592 -2.878 1.00 64.94 180 ALA A CA 1
ATOM 1407 C C . ALA A 1 180 ? 18.832 6.069 -2.883 1.00 64.94 180 ALA A C 1
ATOM 1409 O O . ALA A 1 180 ? 20.030 6.338 -2.937 1.00 64.94 180 ALA A O 1
ATOM 1410 N N . GLY A 1 181 ? 17.899 7.035 -2.866 1.00 63.34 181 GLY A N 1
ATOM 1411 C CA . GLY A 1 181 ? 18.170 8.480 -2.877 1.00 63.34 181 GLY A CA 1
ATOM 1412 C C . GLY A 1 181 ? 18.744 9.018 -4.195 1.00 63.34 181 GLY A C 1
ATOM 1413 O O . GLY A 1 181 ? 18.960 10.219 -4.329 1.00 63.34 181 GLY A O 1
ATOM 1414 N N . ALA A 1 182 ? 18.987 8.142 -5.169 1.00 69.25 182 ALA A N 1
ATOM 1415 C CA . ALA A 1 182 ? 19.511 8.456 -6.488 1.00 69.25 182 ALA A CA 1
ATOM 1416 C C . ALA A 1 182 ? 19.223 7.307 -7.470 1.00 69.25 182 ALA A C 1
ATOM 1418 O O . ALA A 1 182 ? 18.809 6.214 -7.082 1.00 69.25 182 ALA A O 1
ATOM 1419 N N . ASP A 1 183 ? 19.439 7.571 -8.757 1.00 74.56 183 ASP A N 1
ATOM 1420 C CA . ASP A 1 183 ? 19.385 6.566 -9.820 1.00 74.56 183 ASP A CA 1
ATOM 1421 C C . ASP A 1 183 ? 20.504 5.537 -9.595 1.00 74.56 183 ASP A C 1
ATOM 1423 O O . ASP A 1 183 ? 21.673 5.889 -9.697 1.00 74.56 183 ASP A O 1
ATOM 1427 N N . ILE A 1 184 ? 20.168 4.285 -9.264 1.00 77.75 184 ILE A N 1
ATOM 1428 C CA . ILE A 1 184 ? 21.154 3.195 -9.147 1.00 77.75 184 ILE A CA 1
ATOM 1429 C C . ILE A 1 184 ? 21.303 2.396 -10.442 1.00 77.75 184 ILE A C 1
ATOM 1431 O O . ILE A 1 184 ? 22.351 1.786 -10.654 1.00 77.75 184 ILE A O 1
ATOM 1435 N N . ASN A 1 185 ? 20.283 2.422 -11.302 1.00 76.06 185 ASN A N 1
ATOM 1436 C CA . ASN A 1 185 ? 20.163 1.630 -12.523 1.00 76.06 185 ASN A CA 1
ATOM 1437 C C . ASN A 1 185 ? 20.802 2.305 -13.754 1.00 76.06 185 ASN A C 1
ATOM 1439 O O . ASN A 1 185 ? 20.746 1.772 -14.864 1.00 76.06 185 ASN A O 1
ATOM 1443 N N . ARG A 1 186 ? 21.477 3.447 -13.547 1.00 75.56 186 ARG A N 1
ATOM 1444 C CA . ARG A 1 186 ? 22.221 4.218 -14.561 1.00 75.56 186 ARG A CA 1
ATOM 1445 C C . ARG A 1 186 ? 21.347 4.575 -15.764 1.00 75.56 186 ARG A C 1
ATOM 1447 O O . ARG A 1 186 ? 21.849 4.730 -16.882 1.00 75.56 186 ARG A O 1
ATOM 1454 N N . ARG A 1 187 ? 20.048 4.770 -15.532 1.00 65.25 187 ARG A N 1
ATOM 1455 C CA . ARG A 1 187 ? 19.047 5.147 -16.541 1.00 65.25 187 ARG A CA 1
ATOM 1456 C C . ARG A 1 187 ? 19.111 6.646 -16.855 1.00 65.25 187 ARG A C 1
ATOM 1458 O O . ARG A 1 187 ? 18.098 7.317 -16.848 1.00 65.25 187 ARG A O 1
ATOM 1465 N N . LYS A 1 188 ? 20.313 7.200 -17.082 1.00 59.16 188 LYS A N 1
ATOM 1466 C CA . LYS A 1 188 ? 20.596 8.627 -17.381 1.00 59.16 188 LYS A CA 1
ATOM 1467 C C . LYS A 1 188 ? 19.606 9.644 -16.746 1.00 59.16 188 LYS A C 1
ATOM 1469 O O . LYS A 1 188 ? 19.259 10.639 -17.386 1.00 59.16 188 LYS A O 1
ATOM 1474 N N . ARG A 1 189 ? 19.166 9.446 -15.495 1.00 54.59 189 ARG A N 1
ATOM 1475 C CA . ARG A 1 189 ? 18.212 10.339 -14.820 1.00 54.59 189 ARG A CA 1
ATOM 1476 C C . ARG A 1 189 ? 18.977 11.345 -13.964 1.00 54.59 189 ARG A C 1
ATOM 1478 O O . ARG A 1 189 ? 19.920 10.985 -13.260 1.00 54.59 189 ARG A O 1
ATOM 1485 N N . ARG A 1 190 ? 18.570 12.620 -13.971 1.00 36.94 190 ARG A N 1
ATOM 1486 C CA . ARG A 1 190 ? 18.910 13.523 -12.858 1.00 36.94 190 ARG A CA 1
ATOM 1487 C C . ARG A 1 190 ? 18.002 13.132 -11.696 1.00 36.94 190 ARG A C 1
ATOM 1489 O O . ARG A 1 190 ? 16.787 13.223 -11.826 1.00 36.94 190 ARG A O 1
ATOM 1496 N N . ALA A 1 191 ? 18.583 12.651 -10.602 1.00 34.91 191 ALA A N 1
ATOM 1497 C CA . ALA A 1 191 ? 17.838 12.335 -9.392 1.00 34.91 191 ALA A CA 1
ATOM 1498 C C . ALA A 1 191 ? 17.081 13.581 -8.901 1.00 34.91 191 ALA A C 1
ATOM 1500 O O . ALA A 1 191 ? 17.696 14.615 -8.644 1.00 34.91 191 ALA A O 1
ATOM 1501 N N . ILE A 1 192 ? 15.762 13.475 -8.759 1.00 36.06 192 ILE A N 1
ATOM 1502 C CA . ILE A 1 192 ? 14.994 14.297 -7.829 1.00 36.06 192 ILE A CA 1
ATOM 1503 C C . ILE A 1 192 ? 14.441 13.299 -6.821 1.00 36.06 192 ILE A C 1
ATOM 1505 O O . ILE A 1 192 ? 13.510 12.562 -7.115 1.00 36.06 192 ILE A O 1
ATOM 1509 N N . ALA A 1 193 ? 15.079 13.216 -5.662 1.00 31.91 193 ALA A N 1
ATOM 1510 C CA . ALA A 1 193 ? 14.482 12.610 -4.485 1.00 31.91 193 ALA A CA 1
ATOM 1511 C C . ALA A 1 193 ? 14.433 13.715 -3.431 1.00 31.91 193 ALA A C 1
ATOM 1513 O O . ALA A 1 193 ? 15.419 13.983 -2.746 1.00 31.91 193 ALA A O 1
ATOM 1514 N N . ALA A 1 194 ? 13.304 14.422 -3.377 1.00 27.62 194 ALA A N 1
ATOM 1515 C CA . ALA A 1 194 ? 12.955 15.225 -2.220 1.00 27.62 194 ALA A CA 1
ATOM 1516 C C . ALA A 1 194 ? 12.461 14.251 -1.145 1.00 27.62 194 ALA A C 1
ATOM 1518 O O . ALA A 1 194 ? 11.416 13.628 -1.302 1.00 27.62 194 ALA A O 1
ATOM 1519 N N . TRP A 1 195 ? 13.237 14.090 -0.080 1.00 27.31 195 TRP A N 1
ATOM 1520 C CA . TRP A 1 195 ? 12.741 13.498 1.152 1.00 27.31 195 TRP A CA 1
ATOM 1521 C C . TRP A 1 195 ? 12.166 14.620 2.008 1.00 27.31 195 TRP A C 1
ATOM 1523 O O . TRP A 1 195 ? 12.921 15.472 2.474 1.00 27.31 195 TRP A O 1
ATOM 1533 N N . ASP A 1 196 ? 10.857 14.598 2.246 1.00 23.67 196 ASP A N 1
ATOM 1534 C CA . ASP A 1 196 ? 10.308 15.130 3.490 1.00 23.67 196 ASP A CA 1
ATOM 1535 C C . ASP A 1 196 ? 10.118 13.937 4.433 1.00 23.67 196 ASP A C 1
ATOM 1537 O O . ASP A 1 196 ? 9.122 13.217 4.390 1.00 23.67 196 ASP A O 1
ATOM 1541 N N . LEU A 1 197 ? 11.154 13.650 5.223 1.00 29.16 197 LEU A N 1
ATOM 1542 C CA . LEU A 1 197 ? 11.064 12.721 6.344 1.00 29.16 197 LEU A CA 1
ATOM 1543 C C . LEU A 1 197 ? 10.386 13.448 7.505 1.00 29.16 197 LEU A C 1
ATOM 1545 O O . LEU A 1 197 ? 11.034 13.807 8.486 1.00 29.16 197 LEU A O 1
ATOM 1549 N N . THR A 1 198 ? 9.070 13.618 7.439 1.00 25.41 198 THR A N 1
ATOM 1550 C CA . THR A 1 198 ? 8.288 13.775 8.664 1.00 25.41 198 THR A CA 1
ATOM 1551 C C . THR A 1 198 ? 7.923 12.384 9.169 1.00 25.41 198 THR A C 1
ATOM 1553 O O . THR A 1 198 ? 6.833 11.861 8.969 1.00 25.41 198 THR A O 1
ATOM 1556 N N . MET A 1 199 ? 8.870 11.768 9.888 1.00 26.62 199 MET A N 1
ATOM 1557 C CA . MET A 1 199 ? 8.478 10.933 11.021 1.00 26.62 199 MET A CA 1
ATOM 1558 C C . MET A 1 199 ? 7.603 11.826 11.896 1.00 26.62 199 MET A C 1
ATOM 1560 O O . MET A 1 199 ? 8.141 12.739 12.509 1.00 26.62 199 MET A O 1
ATOM 1564 N N . SER A 1 200 ? 6.287 11.618 11.944 1.00 29.86 200 SER A N 1
ATOM 1565 C CA . SER A 1 200 ? 5.497 12.144 13.056 1.00 29.86 200 SER A CA 1
ATOM 1566 C C . SER A 1 200 ? 5.970 11.399 14.302 1.00 29.86 200 SER A C 1
ATOM 1568 O O . SER A 1 200 ? 5.676 10.205 14.435 1.00 29.86 200 SER A O 1
ATOM 1570 N N . PRO A 1 201 ? 6.735 12.030 15.210 1.00 29.08 201 PRO A N 1
ATOM 1571 C CA . PRO A 1 201 ? 6.890 11.462 16.529 1.00 29.08 201 PRO A CA 1
ATOM 1572 C C . PRO A 1 201 ? 5.508 11.558 17.180 1.00 29.08 201 PRO A C 1
ATOM 1574 O O . PRO A 1 201 ? 4.748 12.487 16.911 1.00 29.08 201 PRO A O 1
ATOM 1577 N N . LEU A 1 202 ? 5.167 10.608 18.041 1.00 32.56 202 LEU A N 1
ATOM 1578 C CA . LEU A 1 202 ? 4.050 10.775 18.964 1.00 32.56 202 LEU A CA 1
ATOM 1579 C C . LEU A 1 202 ? 4.350 12.010 19.832 1.00 32.56 202 LEU A C 1
ATOM 1581 O O . LEU A 1 202 ? 5.087 11.916 20.813 1.00 32.56 202 LEU A O 1
ATOM 1585 N N . THR A 1 203 ? 3.860 13.184 19.438 1.00 29.95 203 THR A N 1
ATOM 1586 C CA . THR A 1 203 ? 3.975 14.409 20.225 1.00 29.95 203 THR A CA 1
ATOM 1587 C C . THR A 1 203 ? 2.762 14.492 21.136 1.00 29.95 203 THR A C 1
ATOM 1589 O O . THR A 1 203 ? 1.668 14.862 20.718 1.00 29.95 203 THR A O 1
ATOM 1592 N N . CYS A 1 204 ? 2.956 14.140 22.407 1.00 28.00 204 CYS A N 1
ATOM 1593 C CA . CYS A 1 204 ? 2.073 14.609 23.467 1.00 28.00 204 CYS A CA 1
ATOM 1594 C C . CYS A 1 204 ? 2.323 16.111 23.641 1.00 28.00 204 CYS A C 1
ATOM 1596 O O . CYS A 1 204 ? 3.198 16.501 24.415 1.00 28.00 204 CYS A O 1
ATOM 1598 N N . ASP A 1 205 ? 1.593 16.943 22.904 1.00 28.78 205 ASP A N 1
ATOM 1599 C CA . ASP A 1 205 ? 1.641 18.388 23.099 1.00 28.78 205 ASP A CA 1
ATOM 1600 C C . ASP A 1 205 ? 0.649 18.826 24.176 1.00 28.78 205 ASP A C 1
ATOM 1602 O O . ASP A 1 205 ? -0.500 18.389 24.248 1.00 28.78 205 ASP A O 1
ATOM 1606 N N . TRP A 1 206 ? 1.112 19.732 25.033 1.00 26.42 206 TRP A N 1
ATOM 1607 C CA . TRP A 1 206 ? 0.260 20.432 25.981 1.00 26.42 206 TRP A CA 1
ATOM 1608 C C . TRP A 1 206 ? -0.551 21.485 25.224 1.00 26.42 206 TRP A C 1
ATOM 1610 O O . TRP A 1 206 ? 0.024 22.407 24.644 1.00 26.42 206 TRP A O 1
ATOM 1620 N N . ALA A 1 207 ? -1.881 21.386 25.253 1.00 33.66 207 ALA A N 1
ATOM 1621 C CA . ALA A 1 207 ? -2.740 22.438 24.721 1.00 33.66 207 ALA A CA 1
ATOM 1622 C C . ALA A 1 207 ? -2.475 23.773 25.450 1.00 33.66 207 ALA A C 1
ATOM 1624 O O . ALA A 1 207 ? -2.328 23.815 26.676 1.00 33.66 207 ALA A O 1
ATOM 1625 N N . ALA A 1 208 ? -2.395 24.866 24.683 1.00 34.78 208 ALA A N 1
ATOM 1626 C CA . ALA A 1 208 ? -2.200 26.223 25.194 1.00 34.78 208 ALA A CA 1
ATOM 1627 C C . ALA A 1 208 ? -3.267 26.591 26.249 1.00 34.78 208 ALA A C 1
ATOM 1629 O O . ALA A 1 208 ? -4.406 26.124 26.162 1.00 34.78 208 ALA A O 1
ATOM 1630 N N . PRO A 1 209 ? -2.937 27.430 27.250 1.00 32.25 209 PRO A N 1
ATOM 1631 C CA . PRO A 1 209 ? -3.809 27.649 28.395 1.00 32.25 209 PRO A CA 1
ATOM 1632 C C . PRO A 1 209 ? -5.064 28.423 27.977 1.00 32.25 209 PRO A C 1
ATOM 1634 O O . PRO A 1 209 ? -5.004 29.618 27.696 1.00 32.25 209 PRO A O 1
ATOM 1637 N N . SER A 1 210 ? -6.214 27.750 27.989 1.00 37.97 210 SER A N 1
ATOM 1638 C CA . SER A 1 210 ? -7.502 28.417 28.170 1.00 37.97 210 SER A CA 1
ATOM 1639 C C . SER A 1 210 ? -7.818 28.450 29.668 1.00 37.97 210 SER A C 1
ATOM 1641 O O . SER A 1 210 ? -7.358 27.604 30.435 1.00 37.97 210 SER A O 1
ATOM 1643 N N . SER A 1 211 ? -8.526 29.479 30.122 1.00 37.78 211 SER A N 1
ATOM 1644 C CA . SER A 1 211 ? -8.668 29.868 31.532 1.00 37.78 211 SER A CA 1
ATOM 1645 C C . SER A 1 211 ? -9.441 28.885 32.432 1.00 37.78 211 SER A C 1
ATOM 1647 O O . SER A 1 211 ? -9.759 29.236 33.566 1.00 37.78 211 SER A O 1
ATOM 1649 N N . LEU A 1 212 ? -9.703 27.655 31.984 1.00 39.72 212 LEU A N 1
ATOM 1650 C CA . LEU A 1 212 ? -10.410 26.605 32.717 1.00 39.72 212 LEU A CA 1
ATOM 1651 C C . LEU A 1 212 ? -9.846 25.217 32.338 1.00 39.72 212 LEU A C 1
ATOM 1653 O O . LEU A 1 212 ? -10.323 24.595 31.400 1.00 39.72 212 LEU A O 1
ATOM 1657 N N . GLY A 1 213 ? -8.863 24.720 33.101 1.00 32.97 213 GLY A N 1
ATOM 1658 C CA . GLY A 1 213 ? -8.458 23.300 33.108 1.00 32.97 213 GLY A CA 1
ATOM 1659 C C . GLY A 1 213 ? -7.425 22.872 32.053 1.00 32.97 213 GLY A C 1
ATOM 1660 O O . GLY A 1 213 ? -7.444 23.320 30.914 1.00 32.97 213 GLY A O 1
ATOM 1661 N N . ARG A 1 214 ? -6.479 22.009 32.455 1.00 31.28 214 ARG A N 1
ATOM 1662 C CA . ARG A 1 214 ? -5.516 21.352 31.553 1.00 31.28 214 ARG A CA 1
ATOM 1663 C C . ARG A 1 214 ? -6.093 20.006 31.122 1.00 31.28 214 ARG A C 1
ATOM 1665 O O . ARG A 1 214 ? -6.117 19.095 31.945 1.00 31.28 214 ARG A O 1
ATOM 1672 N N . ASP A 1 215 ? -6.466 19.872 29.857 1.00 31.89 215 ASP A N 1
ATOM 1673 C CA . ASP A 1 215 ? -6.796 18.575 29.265 1.00 31.89 215 ASP A CA 1
ATOM 1674 C C . ASP A 1 215 ? -5.567 18.009 28.545 1.00 31.89 215 ASP A C 1
ATOM 1676 O O . ASP A 1 215 ? -4.935 18.679 27.726 1.00 31.89 215 ASP A O 1
ATOM 1680 N N . MET A 1 216 ? -5.204 16.771 28.887 1.00 28.67 216 MET A N 1
ATOM 1681 C CA . MET A 1 216 ? -4.170 16.000 28.200 1.00 28.67 216 MET A CA 1
ATOM 1682 C C . MET A 1 216 ? -4.866 15.133 27.154 1.00 28.67 216 MET A C 1
ATOM 1684 O O . MET A 1 216 ? -5.583 14.196 27.503 1.00 28.67 216 MET A O 1
ATOM 1688 N N . VAL A 1 217 ? -4.674 15.461 25.879 1.00 33.28 217 VAL A N 1
ATOM 1689 C CA . VAL A 1 217 ? -5.181 14.662 24.761 1.00 33.28 217 VAL A CA 1
ATOM 1690 C C . VAL A 1 217 ? -3.987 14.012 24.077 1.00 33.28 217 VAL A C 1
ATOM 1692 O O . VAL A 1 217 ? -3.130 14.699 23.532 1.00 33.28 217 VAL A O 1
ATOM 1695 N N . CYS A 1 218 ? -3.939 12.683 24.127 1.00 24.45 218 CYS A N 1
ATOM 1696 C CA . CYS A 1 218 ? -3.004 11.867 23.360 1.00 24.45 218 CYS A CA 1
ATOM 1697 C C . CYS A 1 218 ? -3.783 11.229 22.202 1.00 24.45 218 CYS A C 1
ATOM 1699 O O . CYS A 1 218 ? -4.784 10.556 22.455 1.00 24.45 218 CYS A O 1
ATOM 1701 N N . THR A 1 219 ? -3.345 11.439 20.959 1.00 42.22 219 THR A N 1
ATOM 1702 C CA . THR A 1 219 ? -3.863 10.751 19.758 1.00 42.22 219 THR A CA 1
ATOM 1703 C C . THR A 1 219 ? -2.876 9.734 19.228 1.00 42.22 219 THR A C 1
ATOM 1705 O O . THR A 1 219 ? -1.689 10.115 19.119 1.00 42.22 219 THR A O 1
#

Foldseek 3Di:
DDKDKDKDKDKFAQAKAKFWPFFAPLFDWDFPAFFPPRQDPVRDTAGACVDPVCVVQVVRTTVPSVCPDLTDIDITRGKMKIKMKMKMWDWDDDPPFKIKIKIKMAMWIWILFQDHDPVRHDSDSNCSVVSTDTHQPHWGIKMKMWMKGAQPDCPDPVRHDDIDIDIDIDTDDGDDDDDSQAGRNPSVDDDDDDDPPPPPDQDQDWPDDDPDDTDGDGD

Sequence (219 aa):
LSVSANYIYVHTTHLPWAVDRNLLPGAPIVSGVAGANGLPTNGLPFQDWGAQQCFINPGQCFADPTRTILQDNVYSSIANAIYHGGILELRKRFSDRFTLMANYTYSKAIDDSTDFNSDYAAFNEVNLRAERSLSDFDQRHKVVVAAVIDSPWEKSRILSGFELSPIVSYNSGHPFNLLAGADINRRKRRAIAAWDLTMSPLTCDWAAPSSLGRDMVCT

Mean predicted aligned error: 11.38 Å